Protein AF-A0A9D2J6K3-F1 (afdb_monomer)

Radius of gyration: 18.88 Å; Cα contacts (8 Å, |Δi|>4): 199; chains: 1; bounding box: 47×31×50 Å

Sequence (196 aa):
MIESETDEFSDFCSKLNIPVIYTSNEDFISRYLYDSTNPDSVLSNLLRAYDNAVVLRDEIGTETMAYLQLGLSTMEKTMHQAAPLMELQGVLDMLLAFWACADDYVVESETRNLIKTGRSIERIDLYLRLGIGKRELLSEYQKLSGRIDRSGIDYHRLAFVRFAYLLQCEKEDHPETDEEELRRRMISVLETLVDG

Foldseek 3Di:
DLPDPDCVVVLVCVLVVHDPPADDPVSCVQCQAPVCVDCNHVLVVLVVVLVVCVVCCVQQHPVLSVLSVVLNVLSVVLNPPPDCVVSNVVSVVSVVVSVVSSVVPRPDLLCSLQVLLVVLLVVLSSCLSVVPDLVVNVVSLVSNVVRVVSNPADWDVVLNVVLVVLSPDDCVVPVPDDSNNSSVVSNVSSVRTRDD

Structure (mmCIF, N/CA/C/O backbone):
data_AF-A0A9D2J6K3-F1
#
_entry.id   AF-A0A9D2J6K3-F1
#
loop_
_atom_site.group_PDB
_atom_site.id
_atom_site.type_symbol
_atom_site.label_atom_id
_atom_site.label_alt_id
_atom_site.label_comp_id
_atom_site.label_asym_id
_atom_site.label_entity_id
_atom_site.label_seq_id
_atom_site.pdbx_PDB_ins_code
_atom_site.Cartn_x
_atom_site.Cartn_y
_atom_site.Cartn_z
_atom_site.occupancy
_atom_site.B_iso_or_equiv
_atom_site.auth_seq_id
_atom_site.auth_comp_id
_atom_site.auth_asym_id
_atom_site.auth_atom_id
_atom_site.pdbx_PDB_model_num
ATOM 1 N N . MET A 1 1 ? 19.756 -0.089 -13.590 1.00 58.66 1 MET A N 1
ATOM 2 C CA . MET A 1 1 ? 18.910 -0.196 -14.813 1.00 58.66 1 MET A CA 1
ATOM 3 C C . MET A 1 1 ? 18.887 -1.661 -15.217 1.00 58.66 1 MET A C 1
ATOM 5 O O . MET A 1 1 ? 19.816 -2.355 -14.852 1.00 58.66 1 MET A O 1
ATOM 9 N N . ILE A 1 2 ? 17.895 -2.166 -15.952 1.00 66.62 2 ILE A N 1
ATOM 10 C CA . ILE A 1 2 ? 17.911 -3.594 -16.361 1.00 66.62 2 ILE A CA 1
ATOM 11 C C . ILE A 1 2 ? 19.158 -3.911 -17.204 1.00 66.62 2 ILE A C 1
ATOM 13 O O . ILE A 1 2 ? 19.699 -5.005 -17.156 1.00 66.62 2 ILE A O 1
ATOM 17 N N . GLU A 1 3 ? 19.646 -2.903 -17.921 1.00 65.50 3 GLU A N 1
ATOM 18 C CA . GLU A 1 3 ? 20.831 -2.966 -18.776 1.00 65.50 3 GLU A CA 1
ATOM 19 C C . GLU A 1 3 ? 22.158 -2.688 -18.043 1.00 65.50 3 GLU A C 1
ATOM 21 O O . GLU A 1 3 ? 23.208 -2.687 -18.682 1.00 65.50 3 GLU A O 1
ATOM 26 N N . SER A 1 4 ? 22.153 -2.418 -16.729 1.00 63.97 4 SER A N 1
ATOM 27 C CA . SER A 1 4 ? 23.411 -2.317 -15.976 1.00 63.97 4 SER A CA 1
ATOM 28 C C . SER A 1 4 ? 23.929 -3.710 -15.616 1.00 63.97 4 SER A C 1
ATOM 30 O O . SER A 1 4 ? 23.150 -4.569 -15.229 1.00 63.97 4 SER A O 1
ATOM 32 N N . GLU A 1 5 ? 25.248 -3.920 -15.681 1.00 56.47 5 GLU A N 1
ATOM 33 C CA . GLU A 1 5 ? 25.921 -5.188 -15.320 1.00 56.47 5 GLU A CA 1
ATOM 34 C C . GLU A 1 5 ? 25.774 -5.582 -13.832 1.00 56.47 5 GLU A C 1
ATOM 36 O O . GLU A 1 5 ? 26.298 -6.605 -13.399 1.00 56.47 5 GLU A O 1
ATOM 41 N N . THR A 1 6 ? 25.095 -4.757 -13.034 1.00 62.66 6 THR A N 1
ATOM 42 C CA . THR A 1 6 ? 24.886 -4.942 -11.601 1.00 62.66 6 THR A CA 1
ATOM 43 C C . THR A 1 6 ? 23.531 -5.594 -11.312 1.00 62.66 6 THR A C 1
ATOM 45 O O . THR A 1 6 ? 22.505 -5.184 -11.855 1.00 62.66 6 THR A O 1
ATOM 48 N N . ASP A 1 7 ? 23.502 -6.542 -10.367 1.00 74.62 7 ASP A N 1
ATOM 49 C CA . ASP A 1 7 ? 22.288 -7.222 -9.864 1.00 74.62 7 ASP A CA 1
ATOM 50 C C . ASP A 1 7 ? 21.285 -6.282 -9.141 1.00 74.62 7 ASP A C 1
ATOM 52 O O . ASP A 1 7 ? 20.311 -6.728 -8.534 1.00 74.62 7 ASP A O 1
ATOM 56 N N . GLU A 1 8 ? 21.479 -4.961 -9.221 1.00 82.50 8 GLU A N 1
ATOM 57 C CA . GLU A 1 8 ? 20.663 -3.920 -8.583 1.00 82.50 8 GLU A CA 1
ATOM 58 C C . GLU A 1 8 ? 19.182 -3.993 -8.970 1.00 82.50 8 GLU A C 1
ATOM 60 O O . GLU A 1 8 ? 18.312 -3.740 -8.138 1.00 82.50 8 GLU A O 1
ATOM 65 N N . PHE A 1 9 ? 18.870 -4.341 -10.223 1.00 84.62 9 PHE A N 1
ATOM 66 C CA . PHE A 1 9 ? 17.477 -4.476 -10.656 1.00 84.62 9 PHE A CA 1
ATOM 67 C C . PHE A 1 9 ? 16.791 -5.688 -10.016 1.00 84.62 9 PHE A C 1
ATOM 69 O O . PHE A 1 9 ? 15.633 -5.596 -9.604 1.00 84.62 9 PHE A O 1
ATOM 76 N N . SER A 1 10 ? 17.509 -6.808 -9.901 1.00 86.06 10 SER A N 1
ATOM 77 C CA . SER A 1 10 ? 16.988 -8.009 -9.248 1.00 86.06 10 SER A CA 1
ATOM 78 C C . SER A 1 10 ? 16.803 -7.781 -7.750 1.00 86.06 10 SER A C 1
ATOM 80 O O . SER A 1 10 ? 15.787 -8.197 -7.199 1.00 86.06 10 SER A O 1
ATOM 82 N N . ASP A 1 11 ? 17.737 -7.084 -7.096 1.00 86.69 11 ASP A N 1
ATOM 83 C CA . ASP A 1 11 ? 17.610 -6.687 -5.688 1.00 86.69 11 ASP A CA 1
ATOM 84 C C . ASP A 1 11 ? 16.402 -5.761 -5.472 1.00 86.69 11 ASP A C 1
ATOM 86 O O . ASP A 1 11 ? 15.585 -5.998 -4.583 1.00 86.69 11 ASP A O 1
ATOM 90 N N . PHE A 1 12 ? 16.220 -4.757 -6.335 1.00 86.38 12 PHE A N 1
ATOM 91 C CA . PHE A 1 12 ? 15.050 -3.876 -6.303 1.00 86.38 12 PHE A CA 1
ATOM 92 C C . PHE A 1 12 ? 13.730 -4.653 -6.424 1.00 86.38 12 PHE A C 1
ATOM 94 O O . PHE A 1 12 ? 12.827 -4.465 -5.606 1.00 86.38 12 PHE A O 1
ATOM 101 N N . CYS A 1 13 ? 13.626 -5.547 -7.411 1.00 88.94 13 CYS A N 1
ATOM 102 C CA . CYS A 1 13 ? 12.433 -6.370 -7.603 1.00 88.94 13 CYS A CA 1
ATOM 103 C C . CYS A 1 13 ? 12.198 -7.298 -6.407 1.00 88.94 13 CYS A C 1
ATOM 105 O O . CYS A 1 13 ? 11.082 -7.368 -5.901 1.00 88.94 13 CYS A O 1
ATOM 107 N N . SER A 1 14 ? 13.253 -7.941 -5.895 1.00 87.81 14 SER A N 1
ATOM 108 C CA . SER A 1 14 ? 13.170 -8.814 -4.721 1.00 87.81 14 SER A CA 1
ATOM 109 C C . SER A 1 14 ? 12.677 -8.069 -3.485 1.00 87.81 14 SER A C 1
ATOM 111 O O . SER A 1 14 ? 11.858 -8.608 -2.742 1.00 87.81 14 SER A O 1
ATOM 113 N N . LYS A 1 15 ? 13.140 -6.834 -3.256 1.00 88.62 15 LYS A N 1
ATOM 114 C CA . LYS A 1 15 ? 12.681 -6.006 -2.132 1.00 88.62 15 LYS A CA 1
ATOM 115 C C . LYS A 1 15 ? 11.193 -5.725 -2.227 1.00 88.62 15 LYS A C 1
ATOM 117 O O . LYS A 1 15 ? 10.494 -5.880 -1.237 1.00 88.62 15 LYS A O 1
ATOM 122 N N . LEU A 1 16 ? 10.697 -5.371 -3.408 1.00 87.81 16 LEU A N 1
ATOM 123 C CA . LEU A 1 16 ? 9.278 -5.083 -3.634 1.00 87.81 16 LEU A CA 1
ATOM 124 C C . LEU A 1 16 ? 8.411 -6.330 -3.862 1.00 87.81 16 LEU A C 1
ATOM 126 O O . LEU A 1 16 ? 7.223 -6.188 -4.121 1.00 87.81 16 LEU A O 1
ATOM 130 N N . ASN A 1 17 ? 8.985 -7.534 -3.758 1.00 87.31 17 ASN A N 1
ATOM 131 C CA . ASN A 1 17 ? 8.313 -8.798 -4.065 1.00 87.31 17 ASN A CA 1
ATOM 132 C C . ASN A 1 17 ? 7.748 -8.866 -5.501 1.00 87.31 17 ASN A C 1
ATOM 134 O O . ASN A 1 17 ? 6.731 -9.505 -5.749 1.00 87.31 17 ASN A O 1
ATOM 138 N N . ILE A 1 18 ? 8.418 -8.205 -6.449 1.00 89.19 18 ILE A N 1
ATOM 139 C CA . ILE A 1 18 ? 8.051 -8.178 -7.867 1.00 89.19 18 ILE A CA 1
ATOM 140 C C . ILE A 1 18 ? 8.793 -9.311 -8.591 1.00 89.19 18 ILE A C 1
ATOM 142 O O . ILE A 1 18 ? 10.010 -9.455 -8.422 1.00 89.19 18 ILE A O 1
ATOM 146 N N . PRO A 1 19 ? 8.123 -10.099 -9.448 1.00 88.25 19 PRO A N 1
ATOM 147 C CA . PRO A 1 19 ? 8.783 -11.136 -10.228 1.00 88.25 19 PRO A CA 1
ATOM 148 C C . PRO A 1 19 ? 9.720 -10.536 -11.293 1.00 88.25 19 PRO A C 1
ATOM 150 O O . PRO A 1 19 ? 9.363 -9.610 -12.024 1.00 88.25 19 PRO A O 1
ATOM 153 N N . VAL A 1 20 ? 10.923 -11.103 -11.435 1.00 86.88 20 VAL A N 1
ATOM 154 C CA . VAL A 1 20 ? 11.931 -10.663 -12.420 1.00 86.88 20 VAL A CA 1
ATOM 155 C C . VAL A 1 20 ? 11.640 -11.285 -13.796 1.00 86.88 20 VAL A C 1
ATOM 157 O O . VAL A 1 20 ? 12.329 -12.195 -14.247 1.00 86.88 20 VAL A O 1
ATOM 160 N N . ILE A 1 21 ? 10.572 -10.823 -14.453 1.00 89.25 21 ILE A N 1
ATOM 161 C CA . ILE A 1 21 ? 10.076 -11.342 -15.751 1.00 89.25 21 ILE A CA 1
ATOM 162 C C . ILE A 1 21 ? 10.283 -10.371 -16.926 1.00 89.25 21 ILE A C 1
ATOM 164 O O . ILE A 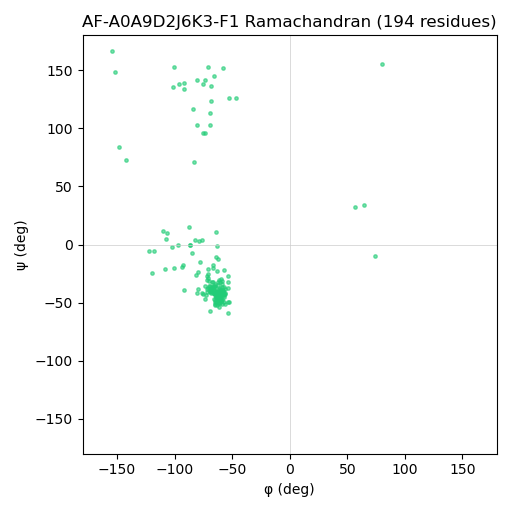1 21 ? 9.689 -10.558 -17.994 1.00 89.25 21 ILE A O 1
ATOM 168 N N . TYR A 1 22 ? 11.079 -9.320 -16.715 1.00 89.56 22 TYR A N 1
ATOM 169 C CA . TYR A 1 22 ? 11.265 -8.215 -17.655 1.00 89.56 22 TYR A CA 1
ATOM 170 C C . TYR A 1 22 ? 12.577 -8.342 -18.424 1.00 89.56 22 TYR A C 1
ATOM 172 O O . TYR A 1 22 ? 13.617 -8.632 -17.833 1.00 89.56 22 TYR A O 1
ATOM 180 N N . THR A 1 23 ? 12.536 -8.104 -19.735 1.00 88.12 23 THR A N 1
ATOM 181 C CA . THR A 1 23 ? 13.697 -8.327 -20.619 1.00 88.12 23 THR A CA 1
ATOM 182 C C . THR A 1 23 ? 14.476 -7.063 -20.973 1.00 88.12 23 THR A C 1
ATOM 184 O O . THR A 1 23 ? 15.617 -7.157 -21.414 1.00 88.12 23 THR A O 1
ATOM 187 N N . SER A 1 24 ? 13.871 -5.884 -20.829 1.00 88.75 24 SER A N 1
ATOM 188 C CA . SER A 1 24 ? 14.493 -4.588 -21.127 1.00 88.75 24 SER A CA 1
ATOM 189 C C . SER A 1 24 ? 13.852 -3.472 -20.303 1.00 88.75 24 SER A C 1
ATOM 191 O O . SER A 1 24 ? 12.777 -3.657 -19.728 1.00 88.75 24 SER A O 1
ATOM 193 N N . ASN A 1 25 ? 14.483 -2.293 -20.265 1.00 86.62 25 ASN A N 1
ATOM 194 C CA . ASN A 1 25 ? 13.904 -1.120 -19.602 1.00 86.62 25 ASN A CA 1
ATOM 195 C C . ASN A 1 25 ? 12.532 -0.745 -20.196 1.00 86.62 25 ASN A C 1
ATOM 197 O O . ASN A 1 25 ? 11.613 -0.413 -19.453 1.00 86.62 25 ASN A O 1
ATOM 201 N N . GLU A 1 26 ? 12.379 -0.833 -21.521 1.00 86.75 26 GLU A N 1
ATOM 202 C CA . GLU A 1 26 ? 11.106 -0.583 -22.212 1.00 86.75 26 GLU A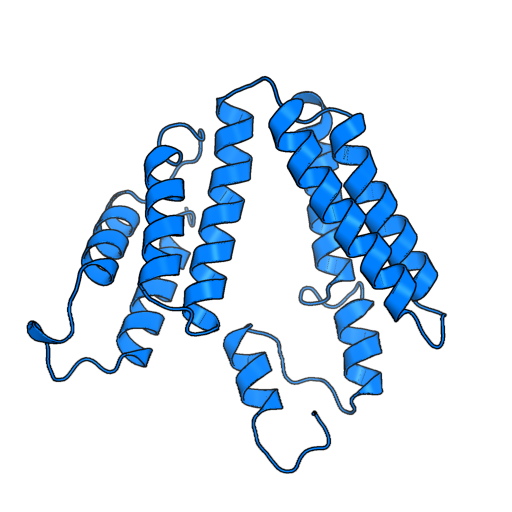 CA 1
ATOM 203 C C . GLU A 1 26 ? 10.040 -1.622 -21.844 1.00 86.75 26 GLU A C 1
ATOM 205 O O . GLU A 1 26 ? 8.895 -1.255 -21.581 1.00 86.75 26 GLU A O 1
ATOM 210 N N . ASP A 1 27 ? 10.421 -2.903 -21.762 1.00 88.94 27 ASP A N 1
ATOM 211 C CA . ASP A 1 27 ? 9.529 -3.992 -21.351 1.00 88.94 27 ASP A CA 1
ATOM 212 C C . ASP A 1 27 ? 9.038 -3.794 -19.911 1.00 88.94 27 ASP A C 1
ATOM 214 O O . ASP A 1 27 ? 7.847 -3.928 -19.634 1.00 88.94 27 ASP A O 1
ATOM 218 N N . PHE A 1 28 ? 9.933 -3.389 -19.004 1.00 89.06 28 PHE A N 1
ATOM 219 C CA . PHE A 1 28 ? 9.574 -3.048 -17.630 1.00 89.06 28 PHE A CA 1
ATOM 220 C C . PHE A 1 28 ? 8.640 -1.845 -17.563 1.00 89.06 28 PHE A C 1
ATOM 222 O O . PHE A 1 28 ? 7.571 -1.950 -16.972 1.00 89.06 28 PHE A O 1
ATOM 229 N N . ILE A 1 29 ? 8.987 -0.725 -18.203 1.00 87.50 29 ILE A N 1
ATOM 230 C CA . ILE A 1 29 ? 8.135 0.472 -18.211 1.00 87.50 29 ILE A CA 1
ATOM 231 C C . ILE A 1 29 ? 6.756 0.142 -18.788 1.00 87.50 29 ILE A C 1
ATOM 233 O O . ILE A 1 29 ? 5.751 0.574 -18.236 1.00 87.50 29 ILE A O 1
ATOM 237 N N . SER A 1 30 ? 6.680 -0.640 -19.863 1.00 88.81 30 SER A N 1
ATOM 238 C CA . SER A 1 30 ? 5.403 -0.998 -20.477 1.00 88.81 30 SER A CA 1
ATOM 239 C C . SER A 1 30 ? 4.586 -1.945 -19.593 1.00 88.81 30 SER A C 1
ATOM 241 O O . SER A 1 30 ? 3.464 -1.616 -19.208 1.00 88.81 30 SER A O 1
ATOM 243 N N . ARG A 1 31 ? 5.138 -3.104 -19.221 1.00 91.81 31 ARG A N 1
ATOM 244 C CA . ARG A 1 31 ? 4.381 -4.152 -18.521 1.00 91.81 31 ARG A CA 1
ATOM 245 C C . ARG A 1 31 ? 4.158 -3.833 -17.050 1.00 91.81 31 ARG A C 1
ATOM 247 O O . ARG A 1 31 ? 3.052 -4.021 -16.558 1.00 91.81 31 ARG A O 1
ATOM 254 N N . TYR A 1 32 ? 5.159 -3.313 -16.341 1.00 91.88 32 TYR A N 1
ATOM 255 C CA . TYR A 1 32 ? 4.993 -2.975 -14.926 1.00 91.88 32 TYR A CA 1
ATOM 256 C C . TYR A 1 32 ? 4.027 -1.802 -14.725 1.00 91.88 32 TYR A C 1
ATOM 258 O O . TYR A 1 32 ? 3.299 -1.780 -13.737 1.00 91.88 32 TYR A O 1
ATOM 266 N N . LEU A 1 33 ? 3.954 -0.844 -15.658 1.00 92.06 33 LEU A N 1
ATOM 267 C CA . LEU A 1 33 ? 2.972 0.238 -15.551 1.00 92.06 33 LEU A CA 1
ATOM 268 C C . LEU A 1 33 ? 1.572 -0.176 -16.022 1.00 92.06 33 LEU A C 1
ATOM 270 O O . LEU A 1 33 ? 0.605 0.201 -15.364 1.00 92.06 33 LEU A O 1
ATOM 274 N N . TYR A 1 34 ? 1.450 -0.920 -17.128 1.00 93.06 34 TYR A N 1
ATOM 275 C CA . TYR A 1 34 ? 0.183 -1.032 -17.869 1.00 93.06 34 TYR A CA 1
ATOM 276 C C . TYR A 1 34 ? -0.373 -2.454 -18.052 1.00 93.06 34 TYR A C 1
ATOM 278 O O . TYR A 1 34 ? -1.474 -2.599 -18.580 1.00 93.06 34 TYR A O 1
ATOM 286 N N . ASP A 1 35 ? 0.329 -3.517 -17.648 1.00 92.75 35 ASP A N 1
ATOM 287 C CA . ASP A 1 35 ? -0.181 -4.884 -17.826 1.00 92.75 35 ASP A CA 1
ATOM 288 C C . ASP A 1 35 ? -1.314 -5.194 -16.834 1.00 92.75 35 ASP A C 1
ATOM 290 O O . ASP A 1 35 ? -1.077 -5.600 -15.698 1.00 92.75 35 ASP A O 1
ATOM 294 N N . SER A 1 36 ? -2.561 -5.032 -17.281 1.00 91.62 36 SER A N 1
ATOM 295 C CA . SER A 1 36 ? -3.772 -5.340 -16.497 1.00 91.62 36 SER A CA 1
ATOM 296 C C . SER A 1 36 ? -3.928 -6.817 -16.094 1.00 91.62 36 SER A C 1
ATOM 298 O O . SER A 1 36 ? -4.783 -7.142 -15.272 1.00 91.62 36 SER A O 1
ATOM 300 N N . THR A 1 37 ? -3.137 -7.727 -16.673 1.00 92.00 37 THR A N 1
ATOM 301 C CA . THR A 1 37 ? -3.153 -9.157 -16.321 1.00 92.00 37 THR A CA 1
ATOM 302 C C . THR A 1 37 ? -2.110 -9.507 -15.267 1.00 92.00 37 THR A C 1
ATOM 304 O O . THR A 1 37 ? -2.239 -10.524 -14.584 1.00 92.00 37 THR A O 1
ATOM 307 N N . ASN A 1 38 ? -1.100 -8.651 -15.102 1.00 92.50 38 ASN A N 1
ATOM 308 C CA . ASN A 1 38 ? -0.096 -8.781 -14.062 1.00 92.50 38 ASN A CA 1
ATOM 309 C C . ASN A 1 38 ? -0.625 -8.161 -12.753 1.00 92.50 38 ASN A C 1
ATOM 311 O O . ASN A 1 38 ? -0.844 -6.946 -12.720 1.00 92.50 38 ASN A O 1
ATOM 315 N N . PRO A 1 39 ? -0.818 -8.939 -11.671 1.00 92.00 39 PRO A N 1
ATOM 316 C CA . PRO A 1 39 ? -1.301 -8.408 -10.394 1.00 92.00 39 PRO A CA 1
ATOM 317 C C . PRO A 1 39 ? -0.340 -7.396 -9.753 1.00 92.00 39 PRO A C 1
ATOM 319 O O . PRO A 1 39 ? -0.789 -6.547 -8.986 1.00 92.00 39 PRO A O 1
ATOM 322 N N . ASP A 1 40 ? 0.947 -7.443 -10.098 1.00 91.69 40 ASP A N 1
ATOM 323 C CA . ASP A 1 40 ? 1.973 -6.544 -9.564 1.00 91.69 40 ASP A CA 1
ATOM 324 C C . ASP A 1 40 ? 2.058 -5.218 -10.334 1.00 91.69 40 ASP A C 1
ATOM 326 O O . ASP A 1 40 ? 2.782 -4.311 -9.925 1.00 91.69 40 ASP A O 1
ATOM 330 N N . SER A 1 41 ? 1.343 -5.075 -11.459 1.00 94.25 41 SER A N 1
ATOM 331 C CA . SER A 1 41 ? 1.411 -3.847 -12.252 1.00 94.25 41 SER A CA 1
ATOM 332 C C . SER A 1 41 ? 0.728 -2.671 -11.551 1.00 94.25 41 SER A C 1
ATOM 334 O O . SER A 1 41 ? -0.220 -2.825 -10.771 1.00 94.25 41 SER A O 1
ATOM 336 N N . VAL A 1 42 ? 1.188 -1.460 -11.862 1.00 93.69 42 VAL A N 1
ATOM 337 C CA . VAL A 1 42 ? 0.621 -0.218 -11.323 1.00 93.69 42 VAL A CA 1
ATOM 338 C C . VAL A 1 42 ? -0.842 -0.066 -11.738 1.00 93.69 42 VAL A C 1
ATOM 340 O O . VAL A 1 42 ? -1.676 0.272 -10.898 1.00 93.69 42 VAL A O 1
ATOM 343 N N . LEU A 1 43 ? -1.179 -0.361 -12.999 1.00 95.12 43 LEU A N 1
ATOM 344 C CA . LEU A 1 43 ? -2.556 -0.302 -13.487 1.00 95.12 43 LEU A CA 1
ATOM 345 C C . LEU A 1 43 ? -3.468 -1.299 -12.759 1.00 95.12 43 LEU A C 1
ATOM 347 O O . LEU A 1 43 ? -4.543 -0.904 -12.312 1.00 95.12 43 LEU A O 1
ATOM 351 N N . SER A 1 44 ? -3.042 -2.554 -12.584 1.00 95.44 44 SER A N 1
ATOM 352 C CA . SER A 1 44 ? -3.822 -3.566 -11.854 1.00 95.44 44 SER A CA 1
ATOM 353 C C . SER A 1 44 ? -4.081 -3.152 -10.406 1.00 95.44 44 SER A C 1
ATOM 355 O O . SER A 1 44 ? -5.200 -3.284 -9.909 1.00 95.44 44 SER A O 1
ATOM 357 N N . ASN A 1 45 ? -3.077 -2.594 -9.726 1.00 94.69 45 ASN A N 1
ATOM 358 C CA . ASN A 1 45 ? -3.233 -2.100 -8.357 1.00 94.69 45 ASN A CA 1
ATOM 359 C C . ASN A 1 45 ? -4.145 -0.867 -8.278 1.00 94.69 45 ASN A C 1
ATOM 361 O O . ASN A 1 45 ? -4.966 -0.768 -7.364 1.00 94.69 45 ASN A O 1
ATOM 365 N N . LEU A 1 46 ? -4.065 0.047 -9.250 1.00 96.12 46 LEU A N 1
ATOM 366 C CA . LEU A 1 46 ? -4.952 1.209 -9.322 1.00 96.12 46 LEU A CA 1
ATOM 367 C C . LEU A 1 46 ? -6.406 0.814 -9.624 1.00 96.12 46 LEU A C 1
ATOM 369 O O . LEU A 1 46 ? -7.320 1.386 -9.032 1.00 96.12 46 LEU A O 1
ATOM 373 N N . LEU A 1 47 ? -6.624 -0.193 -10.476 1.00 9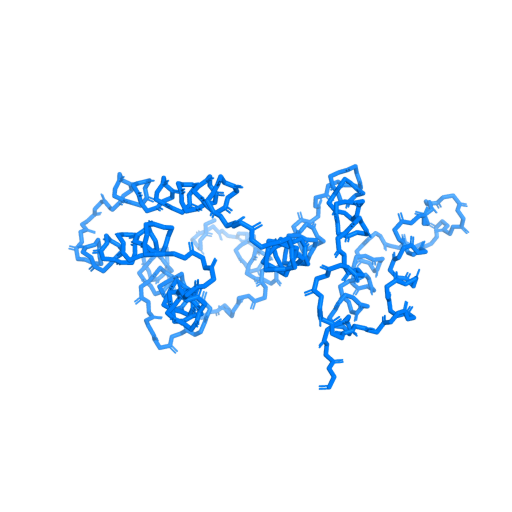6.25 47 LEU A N 1
ATOM 374 C CA . LEU A 1 47 ? -7.941 -0.794 -10.717 1.00 96.25 47 LEU A CA 1
ATOM 375 C C . LEU A 1 47 ? -8.525 -1.383 -9.429 1.00 96.25 47 LEU A C 1
ATOM 377 O O . LEU A 1 47 ? -9.645 -1.045 -9.062 1.00 96.25 47 LEU A O 1
ATOM 381 N N . ARG A 1 48 ? -7.747 -2.173 -8.677 1.00 95.69 48 ARG A N 1
ATOM 382 C CA . ARG A 1 48 ? -8.184 -2.720 -7.377 1.00 95.69 48 ARG A CA 1
ATOM 383 C C . ARG A 1 48 ? -8.508 -1.621 -6.366 1.00 95.69 48 ARG A C 1
ATOM 385 O O . ARG A 1 48 ? -9.487 -1.727 -5.632 1.00 95.69 48 ARG A O 1
ATOM 392 N N . ALA A 1 49 ? -7.706 -0.556 -6.322 1.00 95.00 49 ALA A N 1
ATOM 393 C CA . ALA A 1 49 ? -7.978 0.595 -5.466 1.00 95.00 49 ALA A CA 1
ATOM 394 C C . ALA A 1 49 ? -9.283 1.305 -5.864 1.00 95.00 49 ALA A C 1
ATOM 396 O O . ALA A 1 49 ? -10.062 1.687 -4.990 1.00 95.00 49 ALA A O 1
ATOM 397 N N . TYR A 1 50 ? -9.542 1.448 -7.166 1.00 96.69 50 TYR A N 1
ATOM 398 C CA . TYR A 1 50 ? -10.800 1.978 -7.683 1.00 96.69 50 TYR A CA 1
ATOM 399 C C . TYR A 1 50 ? -11.989 1.079 -7.323 1.00 96.69 50 TYR A C 1
ATOM 401 O O . TYR A 1 50 ? -12.982 1.588 -6.812 1.00 96.69 50 TYR A O 1
ATOM 409 N N . ASP A 1 51 ? -11.878 -0.238 -7.498 1.00 96.12 51 ASP A N 1
ATOM 410 C CA . ASP A 1 51 ? -12.930 -1.199 -7.142 1.00 96.12 51 ASP A CA 1
ATOM 411 C C . ASP A 1 51 ? -13.248 -1.159 -5.641 1.00 96.12 51 ASP A C 1
ATOM 413 O O . ASP A 1 51 ? -14.414 -1.084 -5.250 1.00 96.12 51 ASP A O 1
ATOM 417 N N . ASN A 1 52 ? -12.222 -1.100 -4.787 1.00 93.25 52 ASN A N 1
ATOM 418 C CA . ASN A 1 52 ? -12.403 -0.906 -3.346 1.00 93.25 52 ASN A CA 1
ATOM 419 C C . ASN A 1 52 ? -13.134 0.412 -3.042 1.00 93.25 52 ASN A C 1
ATOM 421 O O . ASN A 1 52 ? -14.006 0.459 -2.177 1.00 93.25 52 ASN A O 1
ATOM 425 N N . ALA A 1 53 ? -12.820 1.485 -3.769 1.00 94.00 53 ALA A N 1
ATOM 426 C CA . ALA A 1 53 ? -13.487 2.773 -3.614 1.00 94.00 53 ALA A CA 1
ATOM 427 C C . ALA A 1 53 ? -14.933 2.778 -4.139 1.00 94.00 53 ALA A C 1
ATOM 429 O O . ALA A 1 53 ? -15.760 3.517 -3.611 1.00 94.00 53 ALA A O 1
ATOM 430 N N . VAL A 1 54 ? -15.265 1.951 -5.141 1.00 95.19 54 VAL A N 1
ATOM 431 C CA . VAL A 1 54 ? -16.655 1.718 -5.571 1.00 95.19 54 VAL A CA 1
ATOM 432 C C . VAL A 1 54 ? -17.457 1.100 -4.429 1.00 95.19 54 VAL A C 1
ATOM 434 O O . VAL A 1 54 ? -18.579 1.539 -4.186 1.00 95.19 54 VAL A O 1
ATOM 437 N N . VAL A 1 55 ? -16.888 0.104 -3.741 1.00 93.75 55 VAL A N 1
ATOM 438 C CA . VAL A 1 55 ? -17.532 -0.558 -2.595 1.00 93.75 55 VAL A CA 1
ATOM 439 C C . VAL A 1 55 ? -17.721 0.418 -1.435 1.00 93.75 55 VAL A C 1
ATOM 441 O O . VAL A 1 55 ? -18.791 0.432 -0.844 1.00 93.75 55 VAL A O 1
ATOM 444 N N . LEU A 1 56 ? -16.721 1.261 -1.162 1.00 91.38 56 LEU A N 1
ATOM 445 C CA . LEU A 1 56 ? -16.729 2.240 -0.067 1.00 91.38 56 LEU A CA 1
ATOM 446 C C . LEU A 1 56 ? -17.361 3.595 -0.438 1.00 91.38 56 LEU A C 1
ATOM 448 O O . LEU A 1 56 ? -17.107 4.605 0.222 1.00 91.38 56 LEU A O 1
ATOM 452 N N . ARG A 1 57 ? -18.101 3.678 -1.552 1.00 93.06 57 ARG A N 1
ATOM 453 C CA . ARG A 1 57 ? -18.547 4.963 -2.116 1.00 93.06 57 ARG A CA 1
ATOM 454 C C . ARG A 1 57 ? -19.451 5.737 -1.164 1.00 93.06 57 ARG A C 1
ATOM 456 O O . ARG A 1 57 ? -19.371 6.967 -1.137 1.00 93.06 57 ARG A O 1
ATOM 463 N N . ASP A 1 58 ? -20.318 5.040 -0.442 1.00 93.56 58 ASP A N 1
ATOM 464 C CA . ASP A 1 58 ? -21.286 5.674 0.450 1.00 93.56 58 ASP A CA 1
ATOM 465 C C 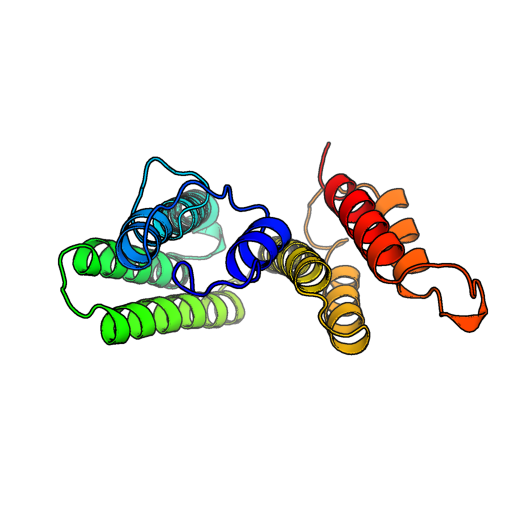. ASP A 1 58 ? -20.593 6.265 1.689 1.00 93.56 58 ASP A C 1
ATOM 467 O O . ASP A 1 58 ? -21.054 7.263 2.243 1.00 93.56 58 ASP A O 1
ATOM 471 N N . GLU A 1 59 ? -19.438 5.718 2.067 1.00 92.44 59 GLU A N 1
ATOM 472 C CA . GLU A 1 59 ? -18.648 6.137 3.218 1.00 92.44 59 GLU A CA 1
ATOM 473 C C . GLU A 1 59 ? -17.594 7.196 2.863 1.00 92.44 59 GLU A C 1
ATOM 475 O O . GLU A 1 59 ? -17.372 8.132 3.638 1.00 92.44 59 GLU A O 1
ATOM 480 N N . ILE A 1 60 ? -16.939 7.076 1.700 1.00 93.56 60 ILE A N 1
ATOM 481 C CA . ILE A 1 60 ? -15.894 8.025 1.268 1.00 93.56 60 ILE A CA 1
ATOM 482 C C . ILE A 1 60 ? -16.421 9.167 0.405 1.00 93.56 60 ILE A C 1
ATOM 484 O O . ILE A 1 60 ? -15.751 10.183 0.252 1.00 93.56 60 ILE A O 1
ATOM 488 N N . GLY A 1 61 ? -17.618 9.022 -0.155 1.00 93.75 61 GLY A N 1
ATOM 489 C CA . GLY A 1 61 ? -18.234 10.016 -1.017 1.00 93.75 61 GLY A CA 1
ATOM 490 C C . GLY A 1 61 ? -17.725 9.991 -2.460 1.00 93.75 61 GLY A C 1
ATOM 491 O O . GLY A 1 61 ? -16.606 9.590 -2.792 1.00 93.75 61 GLY A O 1
ATOM 492 N N . THR A 1 62 ? -18.583 10.479 -3.357 1.00 93.88 62 THR A N 1
ATOM 493 C CA . THR A 1 62 ? -18.305 10.500 -4.802 1.00 93.88 62 THR A CA 1
ATOM 494 C C . THR A 1 62 ? -17.142 11.431 -5.154 1.00 93.88 62 THR A C 1
ATOM 496 O O . THR A 1 62 ? -16.358 11.108 -6.040 1.00 93.88 62 THR A O 1
ATOM 499 N N . GLU A 1 63 ? -16.999 12.562 -4.456 1.00 93.19 63 GLU A N 1
ATOM 500 C CA . GLU A 1 63 ? -15.924 13.531 -4.712 1.00 93.19 63 GLU A CA 1
ATOM 501 C C . GLU A 1 63 ? -14.539 12.942 -4.429 1.00 93.19 63 GLU A C 1
ATOM 503 O O . GLU A 1 63 ? -13.637 13.062 -5.257 1.00 93.19 63 GLU A O 1
ATOM 508 N N . THR A 1 64 ? -14.379 12.239 -3.304 1.00 94.44 64 THR A N 1
ATOM 509 C CA . THR A 1 64 ? -13.126 11.553 -2.969 1.00 94.44 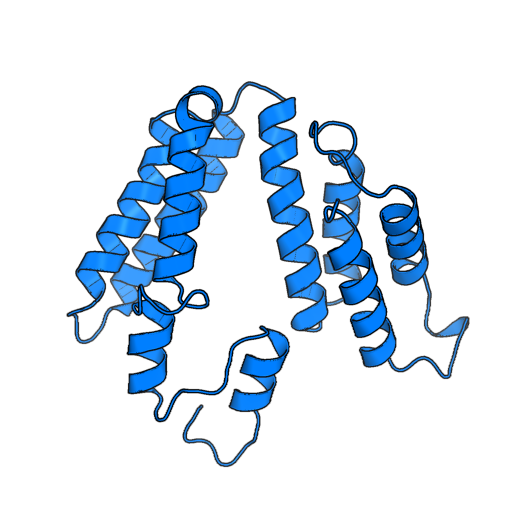64 THR A CA 1
ATOM 510 C C . THR A 1 64 ? -12.829 10.449 -3.978 1.00 94.44 64 THR A C 1
ATOM 512 O O . THR A 1 64 ? -11.738 10.415 -4.549 1.00 94.44 64 THR A O 1
ATOM 515 N N . MET A 1 65 ? -13.809 9.589 -4.271 1.00 95.69 65 MET A N 1
ATOM 516 C CA . MET A 1 65 ? -13.660 8.502 -5.244 1.00 95.69 65 MET A CA 1
ATOM 517 C C . MET A 1 65 ? -13.299 9.007 -6.657 1.00 95.69 65 MET A C 1
ATOM 519 O O . MET A 1 65 ? -12.540 8.346 -7.372 1.00 95.69 65 MET A O 1
ATOM 523 N N . ALA A 1 66 ? -13.799 10.177 -7.070 1.00 96.81 66 ALA A N 1
ATOM 524 C CA . ALA A 1 66 ? -13.571 10.724 -8.408 1.00 96.81 66 ALA A CA 1
ATOM 525 C C . ALA A 1 66 ? -12.081 10.918 -8.731 1.00 96.81 66 ALA A C 1
ATOM 527 O O . ALA A 1 66 ? -11.679 10.734 -9.879 1.00 96.81 66 ALA A O 1
ATOM 528 N N . TYR A 1 67 ? -11.239 11.218 -7.740 1.00 97.75 67 TYR A N 1
ATOM 529 C CA . TYR A 1 67 ? -9.797 11.345 -7.957 1.00 97.75 67 TYR A CA 1
ATOM 530 C C . TYR A 1 67 ? -9.128 10.021 -8.350 1.00 97.75 67 TYR A C 1
ATOM 532 O O . TYR A 1 67 ? -8.262 10.020 -9.223 1.00 97.75 67 TYR A O 1
ATOM 540 N N . LEU A 1 68 ? -9.569 8.886 -7.792 1.00 97.06 68 LEU A N 1
ATOM 541 C CA . LEU A 1 68 ? -9.103 7.566 -8.240 1.00 97.06 68 LEU A CA 1
ATOM 542 C C . LEU A 1 68 ? -9.552 7.286 -9.674 1.00 97.06 68 LEU A C 1
ATOM 544 O O . LEU A 1 68 ? -8.762 6.805 -10.483 1.00 97.06 68 LEU A O 1
ATOM 548 N N . GLN A 1 69 ? -10.792 7.652 -10.015 1.00 97.00 69 GLN A N 1
ATOM 549 C CA . GLN A 1 69 ? -11.306 7.506 -11.378 1.00 97.00 69 GLN A CA 1
ATOM 550 C C . GLN A 1 69 ? -10.511 8.340 -12.390 1.00 97.00 69 GLN A C 1
ATOM 552 O O . GLN A 1 69 ? -10.205 7.860 -13.483 1.00 97.00 69 GLN A O 1
ATOM 557 N N . LEU A 1 70 ? -10.180 9.586 -12.040 1.00 97.44 70 LEU A N 1
ATOM 558 C CA . LEU A 1 70 ? -9.371 10.474 -12.873 1.00 97.44 70 LEU A CA 1
ATOM 559 C C . LEU A 1 70 ? -7.950 9.930 -13.042 1.00 97.44 70 LEU A C 1
ATOM 561 O O . LEU A 1 70 ? -7.445 9.923 -14.167 1.00 97.44 70 LEU A O 1
ATOM 565 N N . GLY A 1 71 ? -7.337 9.432 -11.963 1.00 96.69 71 GLY A N 1
ATOM 566 C CA . GLY A 1 71 ? -6.018 8.801 -12.003 1.00 96.69 71 GLY A CA 1
ATOM 567 C C . GLY A 1 71 ? -6.007 7.588 -12.928 1.00 96.69 71 GLY A C 1
ATOM 568 O O . GLY A 1 71 ? -5.177 7.513 -13.829 1.00 96.69 71 GLY A O 1
ATOM 569 N N . LEU A 1 72 ? -6.990 6.696 -12.779 1.00 96.12 72 LEU A N 1
ATOM 570 C CA . LEU A 1 72 ? -7.147 5.510 -13.622 1.00 96.12 72 LEU A CA 1
ATOM 571 C C . LEU A 1 72 ? -7.356 5.881 -15.096 1.00 96.12 72 LEU A C 1
ATOM 573 O O . LEU A 1 72 ? -6.621 5.417 -15.963 1.00 96.12 72 LEU A O 1
ATOM 577 N N . SER A 1 73 ? -8.290 6.794 -15.370 1.00 94.88 73 SER A N 1
ATOM 578 C CA . SER A 1 73 ? -8.578 7.261 -16.734 1.00 94.88 73 SER A CA 1
ATOM 579 C C . SER A 1 73 ? -7.371 7.939 -17.386 1.00 94.88 73 SER A C 1
ATOM 581 O O . SER A 1 73 ? -7.242 7.942 -18.609 1.00 94.88 73 SER A O 1
ATOM 583 N N . THR A 1 74 ? -6.518 8.585 -16.590 1.00 94.25 74 THR A N 1
ATOM 584 C CA . THR A 1 74 ? -5.275 9.194 -17.073 1.00 94.25 74 THR A CA 1
ATOM 585 C C . THR A 1 74 ? -4.253 8.106 -17.375 1.00 94.25 74 THR A C 1
ATOM 587 O O . THR A 1 74 ? -3.721 8.097 -18.479 1.00 94.25 74 THR A O 1
ATOM 590 N N . MET A 1 75 ? -4.071 7.136 -16.477 1.00 93.38 75 MET A N 1
ATOM 591 C CA . MET A 1 75 ? -3.175 5.992 -16.674 1.00 93.38 75 MET A CA 1
ATOM 592 C C . MET A 1 75 ? -3.506 5.192 -17.947 1.00 93.38 75 MET A C 1
ATOM 594 O O . MET A 1 75 ? -2.621 4.844 -18.721 1.00 93.38 75 MET A O 1
ATOM 598 N N . GLU A 1 76 ? -4.785 4.940 -18.228 1.00 91.25 76 GLU A N 1
ATOM 599 C CA . GLU A 1 76 ? -5.201 4.230 -19.449 1.00 91.25 76 GLU A CA 1
ATOM 600 C C . GLU A 1 76 ? -4.876 5.018 -20.729 1.00 91.25 76 GLU A C 1
ATOM 602 O O . GLU A 1 76 ? -4.523 4.437 -21.756 1.00 91.25 76 GLU A O 1
ATOM 607 N N . LYS A 1 77 ? -4.946 6.354 -20.678 1.00 89.12 77 LYS A N 1
ATOM 608 C CA . LYS A 1 77 ? -4.616 7.219 -21.823 1.00 89.12 77 LYS A CA 1
ATOM 609 C C . LYS A 1 77 ? -3.117 7.267 -22.110 1.00 89.12 77 LYS A C 1
ATOM 611 O O . LYS A 1 77 ? -2.737 7.439 -23.269 1.00 89.12 77 LYS A O 1
ATOM 616 N N . THR A 1 78 ? -2.270 7.120 -21.092 1.00 88.44 78 THR A N 1
ATOM 617 C CA . THR A 1 78 ? -0.809 7.208 -21.246 1.00 88.44 78 THR A CA 1
ATOM 618 C C . THR A 1 78 ? -0.182 5.948 -21.827 1.00 88.44 78 THR A C 1
ATOM 620 O O . THR A 1 78 ? 0.941 6.007 -22.323 1.00 88.44 78 THR A O 1
ATOM 623 N N . MET A 1 79 ? -0.913 4.829 -21.844 1.00 82.19 79 MET A N 1
ATOM 624 C CA . MET A 1 79 ? -0.443 3.521 -22.321 1.00 82.19 79 MET A CA 1
ATOM 625 C C . MET A 1 79 ? 0.134 3.541 -23.749 1.00 82.19 79 MET A C 1
ATOM 627 O O . MET A 1 79 ? 0.987 2.725 -24.088 1.00 82.19 79 MET A O 1
ATOM 631 N N . HIS A 1 80 ? -0.310 4.475 -24.595 1.00 75.69 80 HIS A N 1
ATOM 632 C CA . HIS A 1 80 ? 0.119 4.585 -25.996 1.00 75.69 80 HIS A CA 1
ATOM 633 C C . HIS A 1 80 ? 1.049 5.774 -26.276 1.00 75.69 80 HIS A C 1
ATOM 635 O O . HIS A 1 80 ? 1.376 6.043 -27.433 1.00 75.69 80 HIS A O 1
ATOM 641 N N . GLN A 1 81 ? 1.454 6.517 -25.246 1.00 77.75 81 GLN A N 1
ATOM 642 C CA . GLN A 1 81 ? 2.274 7.713 -25.406 1.00 77.75 81 GLN A CA 1
ATOM 643 C C . GLN A 1 81 ? 3.767 7.386 -25.308 1.00 77.75 81 GLN A C 1
ATOM 645 O O . GLN A 1 81 ? 4.204 6.640 -24.439 1.00 77.75 81 GLN A O 1
ATOM 650 N N . ALA A 1 82 ? 4.571 8.010 -26.173 1.00 66.19 82 ALA A N 1
ATOM 651 C CA . ALA A 1 82 ? 6.021 7.804 -26.203 1.00 66.19 82 ALA A CA 1
ATOM 652 C C . ALA A 1 82 ? 6.765 8.421 -24.999 1.00 66.19 82 ALA A C 1
ATOM 654 O O . ALA A 1 82 ? 7.892 8.029 -24.713 1.00 66.19 82 ALA A O 1
ATOM 655 N N . ALA A 1 83 ? 6.164 9.396 -24.307 1.00 74.38 83 ALA A N 1
ATOM 656 C CA . ALA A 1 83 ? 6.783 10.110 -23.189 1.00 74.38 83 ALA A CA 1
ATOM 657 C C . ALA A 1 83 ? 5.754 10.420 -22.082 1.00 74.38 83 ALA A C 1
ATOM 659 O O . ALA A 1 83 ? 5.375 11.576 -21.916 1.00 74.38 83 ALA A O 1
ATOM 660 N N . PRO A 1 84 ? 5.306 9.413 -21.312 1.00 80.81 84 PRO A N 1
ATOM 661 C CA . PRO A 1 84 ? 4.162 9.542 -20.403 1.00 80.81 84 PRO A CA 1
ATOM 662 C C . PRO A 1 84 ? 4.481 10.261 -19.080 1.00 80.81 84 PRO A C 1
ATOM 664 O O . PRO A 1 84 ? 3.642 10.312 -18.189 1.00 80.81 84 PRO A O 1
ATOM 667 N N . LEU A 1 85 ? 5.707 10.764 -18.882 1.00 85.50 85 LEU A N 1
ATOM 668 C CA . LEU A 1 85 ? 6.174 11.215 -17.566 1.00 85.50 85 LEU A CA 1
ATOM 669 C C . LEU A 1 85 ? 5.330 12.362 -16.986 1.00 85.50 85 LEU A C 1
ATOM 671 O O . LEU A 1 85 ? 5.078 12.374 -15.784 1.00 85.50 85 LEU A O 1
ATOM 675 N N . MET A 1 86 ? 4.897 13.309 -17.820 1.00 85.62 86 MET A N 1
ATOM 676 C CA . MET A 1 86 ? 4.088 14.451 -17.378 1.00 85.62 86 MET A CA 1
ATOM 677 C C . MET A 1 86 ? 2.692 13.996 -16.942 1.00 85.62 86 MET A C 1
ATOM 679 O O . MET A 1 86 ? 2.164 14.418 -15.917 1.00 85.62 86 MET A O 1
ATOM 683 N N . GLU A 1 87 ? 2.094 13.089 -17.695 1.00 88.19 87 GLU A N 1
ATOM 684 C CA . GLU A 1 87 ? 0.790 12.530 -17.387 1.00 88.19 87 GLU A CA 1
ATOM 685 C C . GLU A 1 87 ? 0.839 11.610 -16.159 1.00 88.19 87 GLU A C 1
ATOM 687 O O . GLU A 1 87 ? -0.074 11.652 -15.336 1.00 88.19 87 GLU A O 1
ATOM 692 N N . LEU A 1 88 ? 1.927 10.854 -15.968 1.00 91.44 88 LEU A N 1
ATOM 693 C CA . LEU A 1 88 ? 2.172 10.075 -14.747 1.00 91.44 88 LEU A CA 1
ATOM 694 C C . LEU A 1 88 ? 2.294 10.973 -13.509 1.00 91.44 88 LEU A C 1
ATOM 696 O O . LEU A 1 88 ? 1.822 10.595 -12.437 1.00 91.44 88 LEU A O 1
ATOM 700 N N . GLN A 1 89 ? 2.870 12.174 -13.639 1.00 93.62 89 GLN A N 1
ATOM 701 C CA . GLN A 1 89 ? 2.825 13.173 -12.563 1.00 93.62 89 GLN A CA 1
ATOM 702 C C . GLN A 1 89 ? 1.379 13.582 -12.254 1.00 93.62 89 GLN A C 1
ATOM 704 O O . GLN A 1 89 ? 0.999 13.611 -11.088 1.00 93.62 89 GLN A O 1
ATOM 709 N N . GLY A 1 90 ? 0.544 13.779 -13.278 1.00 95.06 90 GLY A N 1
ATOM 710 C CA . GLY A 1 90 ? -0.890 14.027 -13.098 1.00 95.06 90 GLY A CA 1
ATOM 711 C C . GLY A 1 90 ? -1.620 12.894 -12.365 1.00 95.06 90 GLY A C 1
ATOM 712 O O . GLY A 1 90 ? -2.455 13.163 -11.503 1.00 95.06 90 GLY A O 1
ATOM 713 N N . VAL A 1 91 ? -1.273 11.630 -12.640 1.00 95.56 91 VAL A N 1
ATOM 714 C CA . VAL A 1 91 ? -1.800 10.476 -11.885 1.00 95.56 91 VAL A CA 1
ATOM 715 C C . VAL A 1 91 ? -1.405 10.576 -10.411 1.00 95.56 91 VAL A C 1
ATOM 717 O O . VAL A 1 91 ? -2.264 10.441 -9.541 1.00 95.56 91 VAL A O 1
ATOM 720 N N . LEU A 1 92 ? -0.134 10.860 -10.109 1.00 95.94 92 LEU A N 1
ATOM 721 C CA . LEU A 1 92 ? 0.334 11.034 -8.729 1.00 95.94 92 LEU A CA 1
ATOM 722 C C . LEU A 1 92 ? -0.396 12.175 -8.011 1.00 95.94 92 LEU A C 1
ATOM 724 O O . LEU A 1 92 ? -0.827 11.993 -6.872 1.00 95.94 92 LEU A O 1
ATOM 728 N N . ASP A 1 93 ? -0.588 13.314 -8.675 1.00 97.31 93 ASP A N 1
ATOM 729 C CA . ASP A 1 93 ? -1.312 14.460 -8.120 1.00 97.31 93 ASP A CA 1
ATOM 730 C C . ASP A 1 93 ? -2.759 14.097 -7.774 1.00 97.31 93 ASP A C 1
ATOM 732 O O . ASP A 1 93 ? -3.252 14.450 -6.701 1.00 97.31 93 ASP A O 1
ATOM 736 N N . MET A 1 94 ? -3.433 13.327 -8.631 1.00 97.88 94 MET A N 1
ATOM 737 C CA . MET A 1 94 ? -4.784 12.827 -8.365 1.00 97.88 94 MET A CA 1
ATOM 738 C C . MET A 1 94 ? -4.809 11.856 -7.179 1.00 97.88 94 MET A C 1
ATOM 740 O O . MET A 1 94 ? -5.695 11.951 -6.333 1.00 97.88 94 MET A O 1
ATOM 744 N N . LEU A 1 95 ? -3.820 10.967 -7.045 1.00 96.88 95 LEU A N 1
ATOM 745 C CA . LEU A 1 95 ? -3.713 10.081 -5.878 1.00 96.88 95 LEU A CA 1
ATOM 746 C C . LEU A 1 95 ? -3.455 10.858 -4.578 1.00 96.88 95 LEU A C 1
ATOM 748 O O . LEU A 1 95 ? -3.973 10.496 -3.520 1.00 96.88 95 LEU A O 1
ATOM 752 N N . LEU A 1 96 ? -2.677 11.940 -4.628 1.00 96.81 96 LEU A N 1
ATOM 753 C CA . LEU A 1 96 ? -2.476 12.827 -3.481 1.00 96.81 96 LEU A CA 1
ATOM 754 C C . LEU A 1 96 ? -3.752 13.609 -3.143 1.00 96.81 96 LEU A C 1
ATOM 756 O O . LEU A 1 96 ? -4.102 13.717 -1.966 1.00 96.81 96 LEU A O 1
ATOM 760 N N . ALA A 1 97 ? -4.473 14.090 -4.157 1.00 97.62 97 ALA A N 1
ATOM 761 C CA . ALA A 1 97 ? -5.756 14.766 -3.993 1.00 97.62 97 ALA A CA 1
ATOM 762 C C . ALA A 1 97 ? -6.830 13.836 -3.411 1.00 97.62 97 ALA A C 1
ATOM 764 O O . ALA A 1 97 ? -7.575 14.263 -2.531 1.00 97.62 97 ALA A O 1
ATOM 765 N N . PHE A 1 98 ? -6.850 12.555 -3.804 1.00 96.56 98 PHE A N 1
ATOM 766 C CA . PHE A 1 98 ? -7.675 11.526 -3.164 1.00 96.56 98 PHE A CA 1
ATOM 767 C C . PHE A 1 98 ? -7.432 11.492 -1.652 1.00 96.56 98 PHE A C 1
ATOM 769 O O . PHE A 1 98 ? -8.381 11.558 -0.878 1.00 96.56 98 PHE A O 1
ATOM 776 N N . TRP A 1 99 ? -6.169 11.451 -1.213 1.00 95.50 99 TRP A N 1
ATOM 777 C CA . TRP A 1 99 ? -5.847 11.397 0.215 1.00 95.50 99 TRP A CA 1
ATOM 778 C C . TRP A 1 99 ? -6.207 12.673 0.973 1.00 95.50 99 TRP A C 1
ATOM 780 O O . TRP A 1 99 ? -6.632 12.573 2.121 1.00 95.50 99 TRP A O 1
ATOM 790 N N . ALA A 1 100 ? -6.026 13.846 0.362 1.00 95.38 100 ALA A N 1
ATOM 791 C CA . ALA A 1 100 ? -6.441 15.113 0.962 1.00 95.38 100 ALA A CA 1
ATOM 792 C C . ALA A 1 100 ? -7.969 15.171 1.109 1.00 95.38 100 ALA A C 1
ATOM 794 O O . ALA A 1 100 ? -8.484 15.429 2.191 1.00 95.38 100 ALA A O 1
ATOM 795 N N . CYS A 1 101 ? -8.692 14.819 0.046 1.00 95.12 101 CYS A N 1
ATOM 796 C CA . CYS A 1 101 ? -10.149 14.777 0.039 1.00 95.12 101 CYS A CA 1
ATOM 797 C C . CYS A 1 101 ? -10.689 13.749 1.050 1.00 95.12 101 CYS A C 1
ATOM 799 O O . CYS A 1 101 ? -11.595 14.060 1.816 1.00 95.12 101 CYS A O 1
ATOM 801 N N . ALA A 1 102 ? -10.084 12.562 1.131 1.00 93.88 102 ALA A N 1
ATOM 802 C CA . ALA A 1 102 ? -10.455 11.551 2.117 1.00 93.88 102 ALA A CA 1
ATOM 803 C C . ALA A 1 102 ? -10.238 12.029 3.565 1.00 93.88 102 ALA A C 1
ATOM 805 O O . ALA A 1 102 ? -10.970 11.627 4.467 1.00 93.88 102 ALA A O 1
ATOM 806 N N . ASP A 1 103 ? -9.230 12.869 3.817 1.00 92.00 103 ASP A N 1
ATOM 807 C CA . ASP A 1 103 ? -8.987 13.420 5.153 1.00 92.00 103 ASP A CA 1
ATOM 808 C C . ASP A 1 103 ? -10.046 14.459 5.548 1.00 92.00 103 ASP A C 1
ATOM 810 O O . ASP A 1 103 ? -10.535 14.429 6.680 1.00 92.00 103 ASP A O 1
ATOM 814 N N . ASP A 1 104 ? -10.431 15.313 4.596 1.00 92.31 104 ASP A N 1
ATOM 815 C CA . ASP A 1 104 ? -11.360 16.426 4.808 1.00 92.31 104 ASP A CA 1
ATOM 816 C C . ASP A 1 104 ? -12.838 15.994 4.825 1.00 92.31 104 ASP A C 1
ATOM 818 O O . ASP A 1 104 ? -13.621 16.515 5.624 1.00 92.31 104 ASP A O 1
ATOM 822 N N . TYR A 1 105 ? -13.235 15.047 3.965 1.00 90.19 105 TYR A N 1
ATOM 823 C CA . TYR A 1 105 ? -14.650 14.756 3.691 1.00 90.19 105 TYR A CA 1
ATOM 824 C C . TYR A 1 105 ? -15.174 13.436 4.262 1.00 90.19 105 TYR A C 1
ATOM 826 O O . TYR A 1 105 ? -16.381 13.320 4.470 1.00 90.19 105 TYR A O 1
ATOM 834 N N . VAL A 1 106 ? -14.319 12.454 4.573 1.00 91.50 106 VAL A N 1
ATOM 835 C CA . VAL A 1 106 ? -14.774 11.217 5.236 1.00 91.50 106 VAL A CA 1
ATOM 836 C C . VAL A 1 106 ? -15.180 11.573 6.660 1.00 91.50 106 VAL A C 1
ATOM 838 O O . VAL A 1 106 ? -14.317 11.790 7.510 1.00 91.50 106 VAL A O 1
ATOM 841 N N . VAL A 1 107 ? -16.483 11.672 6.932 1.00 86.81 107 VAL A N 1
ATOM 842 C CA . VAL A 1 107 ? -17.003 12.141 8.230 1.00 86.81 107 VAL A CA 1
ATOM 843 C C . VAL A 1 107 ? -16.860 11.070 9.308 1.00 86.81 107 VAL A C 1
ATOM 845 O O . VAL A 1 107 ? -16.464 11.372 10.439 1.00 86.81 107 VAL A O 1
ATOM 848 N N . GLU A 1 108 ? -17.168 9.821 8.963 1.00 91.12 108 GLU A N 1
ATOM 849 C CA . GLU A 1 108 ? -17.179 8.711 9.906 1.00 91.12 108 GLU A CA 1
ATOM 850 C C . GLU A 1 108 ? -15.765 8.364 10.382 1.00 91.12 108 GLU A C 1
ATOM 852 O O . GLU A 1 108 ? -14.847 8.087 9.604 1.00 91.12 108 GLU A O 1
ATOM 857 N N . SER A 1 109 ? -15.579 8.387 11.702 1.00 90.88 109 SER A N 1
ATOM 858 C CA . SER A 1 109 ? -14.272 8.177 12.319 1.00 90.88 109 SER A CA 1
ATOM 859 C C . SER A 1 109 ? -13.758 6.753 12.131 1.00 90.88 109 SER A C 1
ATOM 861 O O . SER A 1 109 ? -12.556 6.584 11.930 1.00 90.88 109 SER A O 1
ATOM 863 N N . GLU A 1 110 ? -14.641 5.755 12.177 1.00 92.88 110 GLU A N 1
ATOM 864 C CA . GLU A 1 110 ? -14.298 4.348 11.973 1.00 92.88 110 GLU A CA 1
ATOM 865 C C . GLU A 1 110 ? -13.807 4.106 10.545 1.00 92.88 110 GLU A C 1
ATOM 867 O O . GLU A 1 110 ? -12.672 3.662 10.383 1.00 92.88 110 GLU A O 1
ATOM 872 N N . THR A 1 111 ? -14.556 4.540 9.523 1.00 92.38 111 THR A N 1
ATOM 873 C CA . THR A 1 111 ? -14.117 4.470 8.118 1.00 92.38 111 THR A CA 1
ATOM 874 C C . THR A 1 111 ? -12.788 5.193 7.895 1.00 92.38 111 THR A C 1
ATOM 876 O O . THR A 1 111 ? -11.868 4.659 7.264 1.00 92.38 111 THR A O 1
ATOM 879 N N . ARG A 1 112 ? -12.613 6.392 8.468 1.00 92.19 112 ARG A N 1
ATOM 880 C CA . ARG A 1 112 ? -11.332 7.106 8.366 1.00 92.19 112 ARG A CA 1
ATOM 881 C C . ARG A 1 112 ? -10.195 6.307 9.001 1.00 92.19 112 ARG A C 1
ATOM 883 O O . ARG A 1 112 ? -9.097 6.266 8.445 1.00 92.19 112 ARG A O 1
ATOM 890 N N . ASN A 1 113 ? -10.427 5.696 10.163 1.00 94.31 113 ASN A N 1
ATOM 891 C CA . ASN A 1 113 ? -9.430 4.865 10.831 1.00 94.31 113 ASN A CA 1
ATOM 892 C C . ASN A 1 113 ? -9.137 3.595 10.029 1.00 94.31 113 ASN A C 1
ATOM 894 O O . ASN A 1 113 ? -7.964 3.283 9.890 1.00 94.31 113 ASN A O 1
ATOM 898 N N . LEU A 1 114 ? -10.141 2.928 9.453 1.00 93.38 114 LEU A N 1
ATOM 899 C CA . LEU A 1 114 ? -10.006 1.756 8.578 1.00 93.38 114 LEU A CA 1
ATOM 900 C C . LEU A 1 114 ? -9.047 2.019 7.417 1.00 93.38 114 LEU A C 1
ATOM 902 O O . LEU A 1 114 ? -7.998 1.380 7.311 1.00 93.38 114 LEU A O 1
ATOM 906 N N . ILE A 1 115 ? -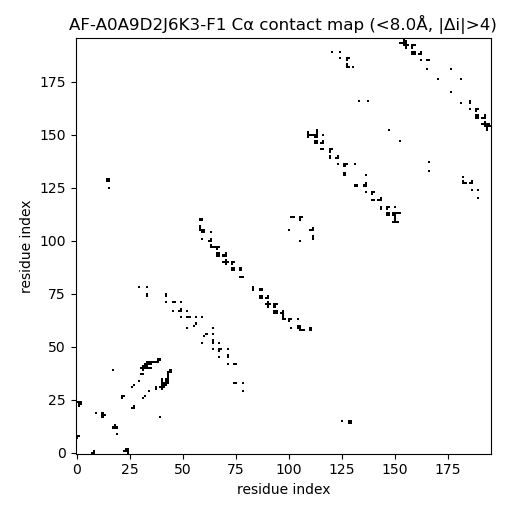9.349 3.026 6.596 1.00 93.00 115 ILE A N 1
ATOM 907 C CA . ILE A 1 115 ? -8.548 3.358 5.408 1.00 93.00 115 ILE A CA 1
ATOM 908 C C . ILE A 1 115 ? -7.122 3.755 5.820 1.00 93.00 115 ILE A C 1
ATOM 910 O O . ILE A 1 115 ? -6.126 3.355 5.209 1.00 93.00 115 ILE A O 1
ATOM 914 N N . LYS A 1 116 ? -6.998 4.529 6.904 1.00 93.94 116 LYS A N 1
ATOM 915 C CA . LYS A 1 116 ? -5.703 4.950 7.441 1.00 93.94 116 LYS A CA 1
ATOM 916 C C . LYS A 1 116 ? -4.922 3.795 8.074 1.00 93.94 116 LYS A C 1
ATOM 918 O O . LYS A 1 116 ? -3.694 3.850 8.060 1.00 93.94 116 LYS A O 1
ATOM 923 N N . THR A 1 117 ? -5.579 2.794 8.650 1.00 95.44 117 THR A N 1
ATOM 924 C CA . THR A 1 117 ? -4.942 1.583 9.185 1.00 95.44 117 THR A CA 1
ATOM 925 C C . THR A 1 117 ? -4.315 0.792 8.049 1.00 95.44 117 THR A C 1
ATOM 927 O O . THR A 1 117 ? -3.108 0.567 8.099 1.00 95.44 117 THR A O 1
ATOM 930 N N . GLY A 1 118 ? -5.079 0.493 6.990 1.00 93.19 118 GLY A N 1
ATOM 931 C CA . GLY A 1 118 ? -4.563 -0.201 5.803 1.00 93.19 118 GLY A CA 1
ATOM 932 C C . GLY A 1 118 ? -3.342 0.506 5.214 1.00 93.19 118 GLY A C 1
ATOM 933 O O . GLY A 1 118 ? -2.276 -0.087 5.083 1.00 93.19 118 GLY A O 1
ATOM 934 N N . ARG A 1 119 ? -3.428 1.828 5.006 1.00 93.94 119 ARG A N 1
ATOM 935 C CA . ARG A 1 119 ? -2.291 2.633 4.525 1.00 93.94 119 ARG A CA 1
ATOM 936 C C . ARG A 1 119 ? -1.043 2.516 5.405 1.00 93.94 119 ARG A C 1
ATOM 938 O O . ARG A 1 119 ? 0.069 2.513 4.882 1.00 93.94 119 ARG A O 1
ATOM 945 N N . SER A 1 120 ? -1.204 2.518 6.728 1.00 95.88 120 SER A N 1
ATOM 946 C CA . SER A 1 120 ? -0.060 2.425 7.639 1.00 95.88 120 SER A CA 1
ATOM 947 C C . SER A 1 120 ? 0.572 1.039 7.623 1.00 95.88 120 SER A C 1
ATOM 949 O O . SER A 1 120 ? 1.793 0.965 7.678 1.00 95.88 120 SER A O 1
ATOM 951 N N . ILE A 1 121 ? -0.221 -0.029 7.508 1.00 95.50 121 ILE A N 1
ATOM 952 C CA . ILE A 1 121 ? 0.288 -1.404 7.390 1.00 95.50 121 ILE A CA 1
ATOM 953 C C . ILE A 1 121 ? 1.131 -1.541 6.118 1.00 95.50 121 ILE A C 1
ATOM 955 O O . ILE A 1 121 ? 2.314 -1.857 6.215 1.00 95.50 121 ILE A O 1
ATOM 959 N N . GLU A 1 122 ? 0.578 -1.164 4.963 1.00 93.56 122 GLU A N 1
ATOM 960 C CA . GLU A 1 122 ? 1.283 -1.192 3.668 1.00 93.56 122 GLU A CA 1
ATOM 961 C C . GLU A 1 122 ? 2.566 -0.348 3.683 1.00 93.56 122 GLU A C 1
ATOM 963 O O . GLU A 1 122 ? 3.613 -0.724 3.160 1.00 93.56 122 GLU A O 1
ATOM 968 N N . ARG A 1 123 ? 2.524 0.823 4.328 1.00 95.75 123 ARG A N 1
ATOM 969 C CA . ARG A 1 123 ? 3.703 1.689 4.429 1.00 95.75 123 ARG A CA 1
ATOM 970 C C . ARG A 1 123 ? 4.788 1.103 5.328 1.00 95.75 123 ARG A C 1
ATOM 972 O O . ARG A 1 123 ? 5.963 1.287 5.026 1.00 95.75 123 ARG A O 1
ATOM 979 N N . ILE A 1 124 ? 4.415 0.464 6.435 1.00 96.50 124 ILE A N 1
ATOM 980 C CA . ILE A 1 124 ? 5.367 -0.209 7.326 1.00 96.50 124 ILE A CA 1
ATOM 981 C C . ILE A 1 124 ? 6.041 -1.362 6.577 1.00 96.50 124 ILE A C 1
ATOM 983 O O . ILE A 1 124 ? 7.265 -1.466 6.636 1.00 96.50 124 ILE A O 1
ATOM 987 N N . ASP A 1 125 ? 5.272 -2.168 5.842 1.00 94.62 125 ASP A N 1
ATOM 988 C CA . ASP A 1 125 ? 5.796 -3.238 4.987 1.00 94.62 125 ASP A CA 1
ATOM 989 C C . ASP A 1 125 ? 6.814 -2.687 3.971 1.00 94.62 125 ASP A C 1
ATOM 991 O O . ASP A 1 125 ? 7.974 -3.109 3.943 1.00 94.62 125 ASP A O 1
ATOM 995 N N . LEU A 1 126 ? 6.440 -1.629 3.243 1.00 93.75 126 LEU A N 1
ATOM 996 C CA . LEU A 1 126 ? 7.323 -0.974 2.278 1.00 93.75 126 LEU A CA 1
ATOM 997 C C . LEU A 1 126 ? 8.593 -0.402 2.932 1.00 93.75 126 LEU A C 1
ATOM 999 O O . LEU A 1 126 ? 9.684 -0.498 2.371 1.00 93.75 126 LEU A O 1
ATOM 1003 N N . TYR A 1 127 ? 8.477 0.197 4.120 1.00 94.94 127 TYR A N 1
ATOM 1004 C CA . TYR A 1 127 ? 9.623 0.726 4.862 1.00 94.94 127 TYR A CA 1
ATOM 1005 C C . TYR A 1 127 ? 10.605 -0.371 5.261 1.00 94.94 127 TYR A C 1
ATOM 1007 O O . TYR A 1 127 ? 11.813 -0.166 5.142 1.00 94.94 127 TYR A O 1
ATOM 1015 N N . LEU A 1 128 ? 10.109 -1.532 5.688 1.00 93.62 128 LEU A N 1
ATOM 1016 C CA . LEU A 1 128 ? 10.950 -2.681 6.016 1.00 93.62 128 LEU A CA 1
ATOM 1017 C C . LEU A 1 128 ? 11.661 -3.220 4.772 1.00 93.62 128 LEU A C 1
ATOM 1019 O O . LEU A 1 128 ? 12.875 -3.413 4.807 1.00 93.62 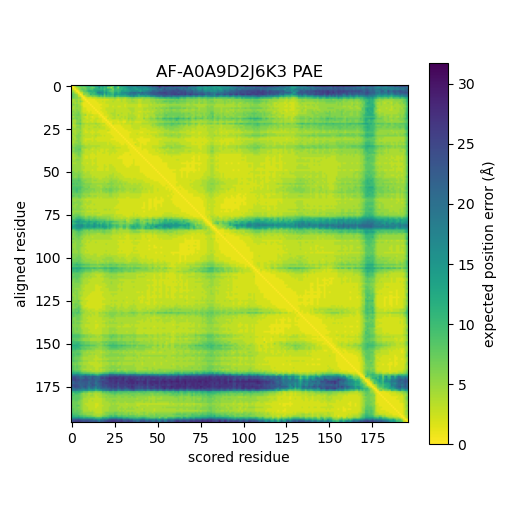128 LEU A O 1
ATOM 1023 N N . ARG A 1 129 ? 10.930 -3.388 3.664 1.00 91.94 129 ARG A N 1
ATOM 1024 C CA . ARG A 1 129 ? 11.454 -3.887 2.380 1.00 91.94 129 ARG A CA 1
ATOM 1025 C C . ARG A 1 129 ? 12.515 -2.979 1.763 1.00 91.94 129 ARG A C 1
ATOM 1027 O O . ARG A 1 129 ? 13.517 -3.454 1.238 1.00 91.94 129 ARG A O 1
ATOM 1034 N N . LEU A 1 130 ? 12.316 -1.665 1.839 1.00 90.94 130 LEU A N 1
ATOM 1035 C CA . LEU A 1 130 ? 13.247 -0.672 1.293 1.00 90.94 130 LEU A CA 1
ATOM 1036 C C . LEU A 1 130 ? 14.368 -0.284 2.268 1.00 90.94 130 LEU A C 1
ATOM 1038 O O . LEU A 1 130 ? 15.211 0.545 1.926 1.00 90.94 130 LEU A O 1
ATOM 1042 N N . GLY A 1 131 ? 14.388 -0.856 3.475 1.00 90.44 131 GLY A N 1
ATOM 1043 C CA . GLY A 1 131 ? 15.392 -0.542 4.488 1.00 90.44 131 GLY A CA 1
ATOM 1044 C C . GLY A 1 131 ? 15.334 0.905 4.981 1.00 90.44 131 GLY A C 1
ATOM 1045 O O . GLY A 1 131 ? 16.369 1.503 5.281 1.00 90.44 131 GLY A O 1
ATOM 1046 N N . ILE A 1 132 ? 14.133 1.482 5.044 1.00 92.19 132 ILE A N 1
ATOM 1047 C CA . ILE A 1 132 ? 13.901 2.824 5.580 1.00 92.19 132 ILE A CA 1
ATOM 1048 C C . ILE A 1 132 ? 14.225 2.843 7.082 1.00 92.19 132 ILE A C 1
ATOM 1050 O O . ILE A 1 132 ? 14.012 1.870 7.806 1.00 92.19 132 ILE A O 1
ATOM 1054 N N . GLY A 1 133 ? 14.757 3.970 7.555 1.00 88.50 133 GLY A N 1
ATOM 1055 C CA . GLY A 1 133 ? 15.263 4.120 8.916 1.00 88.50 133 GLY A CA 1
ATOM 1056 C C . GLY A 1 133 ? 14.241 3.837 10.027 1.00 88.50 133 GLY A C 1
ATOM 1057 O O . GLY A 1 133 ? 13.035 4.070 9.903 1.00 88.50 133 GLY A O 1
ATOM 1058 N N . LYS A 1 134 ? 14.759 3.397 11.186 1.00 89.12 134 LYS A N 1
ATOM 1059 C CA . LYS A 1 134 ? 13.975 3.096 12.403 1.00 89.12 134 LYS A CA 1
ATOM 1060 C C . LYS A 1 134 ? 13.089 4.268 12.842 1.00 89.12 134 LYS A C 1
ATOM 1062 O O . LYS A 1 134 ? 12.009 4.050 13.381 1.00 89.12 134 LYS A O 1
ATOM 1067 N N . ARG A 1 135 ? 13.515 5.513 12.608 1.00 92.06 135 ARG A N 1
ATOM 1068 C CA . ARG A 1 135 ? 12.772 6.727 12.984 1.00 92.06 135 ARG A CA 1
ATOM 1069 C C . ARG A 1 135 ? 11.453 6.848 12.220 1.00 92.06 135 ARG A C 1
ATOM 1071 O O . ARG A 1 135 ? 10.408 7.086 12.822 1.00 92.06 135 ARG A O 1
ATOM 1078 N N . GLU A 1 136 ? 11.500 6.698 10.904 1.00 94.19 136 GLU A N 1
ATOM 1079 C CA . GLU A 1 136 ? 10.338 6.745 10.019 1.00 94.19 136 GLU A CA 1
ATOM 1080 C C . GLU A 1 136 ? 9.401 5.568 10.303 1.00 94.19 136 GLU A C 1
ATOM 1082 O O . GLU A 1 136 ? 8.189 5.759 10.414 1.00 94.19 136 GLU A O 1
ATOM 1087 N N . LEU A 1 137 ? 9.972 4.378 10.515 1.00 94.12 137 LEU A N 1
ATOM 1088 C CA . LEU A 1 137 ? 9.240 3.169 10.890 1.00 94.12 137 LEU A CA 1
ATOM 1089 C C . LEU A 1 137 ? 8.497 3.329 12.226 1.00 94.12 137 LEU A C 1
ATOM 1091 O O . LEU A 1 137 ? 7.304 3.043 12.305 1.00 94.12 137 LEU A O 1
ATOM 1095 N N . LEU A 1 138 ? 9.161 3.864 13.256 1.00 94.00 138 LEU A N 1
ATOM 1096 C CA . LEU A 1 138 ? 8.545 4.187 14.549 1.00 94.00 138 LEU A CA 1
ATOM 1097 C C . LEU A 1 138 ? 7.414 5.207 14.406 1.00 94.00 138 LEU A C 1
ATOM 1099 O O . LEU A 1 138 ? 6.356 5.036 15.010 1.00 94.00 138 LEU A O 1
ATOM 1103 N N . SER A 1 139 ? 7.615 6.253 13.601 1.00 95.38 139 SER A N 1
ATOM 1104 C CA . SER A 1 139 ? 6.586 7.270 13.368 1.00 95.38 139 SER A CA 1
ATOM 1105 C C . SER A 1 139 ? 5.331 6.676 12.726 1.00 95.38 139 SER A C 1
ATOM 1107 O O . SER A 1 139 ? 4.211 7.015 13.119 1.00 95.38 139 SER A O 1
ATOM 1109 N N . GLU A 1 140 ? 5.493 5.782 11.751 1.00 96.69 140 GLU A N 1
ATOM 1110 C CA . GLU A 1 140 ? 4.355 5.134 11.102 1.00 96.69 140 GLU A CA 1
ATOM 1111 C C . GLU A 1 140 ? 3.694 4.078 12.001 1.00 96.69 140 GLU A C 1
ATOM 1113 O O . GLU A 1 140 ? 2.467 4.000 12.055 1.00 96.69 140 GLU A O 1
ATOM 1118 N N . TYR A 1 141 ? 4.471 3.348 12.803 1.00 96.06 141 TYR A N 1
ATOM 1119 C CA . TYR A 1 141 ? 3.930 2.441 13.815 1.00 96.06 141 TYR A CA 1
ATOM 1120 C C . TYR A 1 141 ? 3.102 3.177 14.881 1.00 96.06 141 TYR A C 1
ATOM 1122 O O . TYR A 1 141 ? 2.009 2.737 15.228 1.00 96.06 141 TYR A O 1
ATOM 1130 N N . GLN A 1 142 ? 3.559 4.331 15.378 1.00 96.00 142 GLN A N 1
ATOM 1131 C CA . GLN A 1 142 ? 2.794 5.140 16.340 1.00 96.00 142 GLN A CA 1
ATOM 1132 C C . GLN A 1 142 ? 1.449 5.594 15.762 1.00 96.00 142 GLN A C 1
ATOM 1134 O O . GLN A 1 142 ? 0.420 5.565 16.441 1.00 96.00 142 GLN A O 1
ATOM 1139 N N . LYS A 1 143 ? 1.446 5.978 14.482 1.00 95.56 143 LYS A N 1
ATOM 1140 C CA . LYS A 1 143 ? 0.233 6.308 13.733 1.00 95.56 143 LYS A CA 1
ATOM 1141 C C . LYS A 1 143 ? -0.732 5.126 13.660 1.00 95.56 143 LYS A C 1
ATOM 1143 O O . LYS A 1 143 ? -1.921 5.344 13.897 1.00 95.56 143 LYS A O 1
ATOM 1148 N N . LEU A 1 144 ? -0.232 3.925 13.353 1.00 96.31 144 LEU A N 1
ATOM 1149 C CA . LEU A 1 144 ? -1.001 2.677 13.324 1.00 96.31 144 LEU A CA 1
ATOM 1150 C C . LEU A 1 144 ? -1.563 2.326 14.709 1.00 96.31 144 LEU A C 1
ATOM 1152 O O . LEU A 1 144 ? -2.765 2.127 14.855 1.00 96.31 144 LEU A O 1
ATOM 1156 N N . SER A 1 145 ? -0.719 2.339 15.742 1.00 95.75 145 SER A N 1
ATOM 1157 C CA . SER A 1 145 ? -1.108 2.056 17.128 1.00 95.75 145 SER A CA 1
ATOM 1158 C C . SER A 1 145 ? -2.223 2.975 17.616 1.00 95.75 145 SER A C 1
ATOM 1160 O O . SER A 1 145 ? -3.152 2.519 18.274 1.00 95.75 145 SER A O 1
ATOM 1162 N N . GLY A 1 146 ? -2.193 4.252 17.231 1.00 94.81 146 GLY A N 1
ATOM 1163 C CA . GLY A 1 146 ? -3.250 5.188 17.591 1.00 94.81 146 GLY A CA 1
ATOM 1164 C C . GLY A 1 146 ? -4.609 4.885 16.953 1.00 94.81 146 GLY A C 1
ATOM 1165 O O . GLY A 1 146 ? -5.613 5.392 17.446 1.00 94.81 146 GLY A O 1
ATOM 1166 N N . ARG A 1 147 ? -4.688 4.117 15.858 1.00 94.50 147 ARG A N 1
ATOM 1167 C CA . ARG A 1 147 ? -5.924 3.945 15.062 1.00 94.50 147 ARG A CA 1
ATOM 1168 C C . ARG A 1 147 ? -6.438 2.509 14.962 1.00 94.50 147 ARG A C 1
ATOM 1170 O O . ARG A 1 147 ? -7.638 2.357 14.770 1.00 94.50 147 ARG A O 1
ATOM 1177 N N . ILE A 1 148 ? -5.582 1.495 15.114 1.00 95.12 148 ILE A N 1
ATOM 1178 C CA . ILE A 1 148 ? -5.921 0.091 14.824 1.00 95.12 148 ILE A CA 1
ATOM 1179 C C . ILE A 1 148 ? -7.136 -0.403 15.629 1.00 95.12 148 ILE A C 1
ATOM 1181 O O . ILE A 1 148 ? -8.094 -0.890 15.040 1.00 95.12 148 ILE A O 1
ATOM 1185 N N . ASP A 1 149 ? -7.200 -0.117 16.932 1.00 94.25 149 ASP A N 1
ATOM 1186 C CA . ASP A 1 149 ? -8.345 -0.480 17.789 1.00 94.25 149 ASP A CA 1
ATOM 1187 C C . ASP A 1 149 ? -9.650 0.259 17.450 1.00 94.25 149 ASP A C 1
ATOM 1189 O O . ASP A 1 149 ? -10.727 -0.137 17.884 1.00 94.25 149 ASP A O 1
ATOM 1193 N N . ARG A 1 150 ? -9.562 1.366 16.706 1.00 94.31 150 ARG A N 1
ATOM 1194 C CA . ARG A 1 150 ? -10.693 2.233 16.339 1.00 94.31 150 ARG A CA 1
ATOM 1195 C C . ARG A 1 150 ? -11.088 2.087 14.872 1.00 94.31 150 ARG A C 1
ATOM 1197 O O . ARG A 1 150 ? -11.817 2.934 14.359 1.00 94.31 150 ARG A O 1
ATOM 1204 N N . SER A 1 151 ? -10.526 1.092 14.192 1.00 91.69 151 SER A N 1
ATOM 1205 C CA . SER A 1 151 ? -10.667 0.903 12.749 1.00 91.69 151 SER A CA 1
ATOM 1206 C C . SER A 1 151 ? -11.668 -0.178 12.355 1.00 91.69 151 SER A C 1
ATOM 1208 O O . SER A 1 151 ? -11.869 -0.390 11.167 1.00 91.69 151 SER A O 1
ATOM 1210 N N . GLY A 1 152 ? -12.270 -0.864 13.330 1.00 89.75 152 GLY A N 1
ATOM 1211 C CA . GLY A 1 152 ? -13.266 -1.910 13.086 1.00 89.75 152 GLY A CA 1
ATOM 1212 C C . GLY A 1 152 ? -12.696 -3.233 12.562 1.00 89.75 152 GLY A C 1
ATOM 1213 O O . GLY A 1 152 ? -13.417 -4.226 12.537 1.00 89.75 152 GLY A O 1
ATOM 1214 N N . ILE A 1 153 ? -11.411 -3.284 12.182 1.00 91.00 153 ILE A N 1
ATOM 1215 C CA . ILE A 1 153 ? -10.7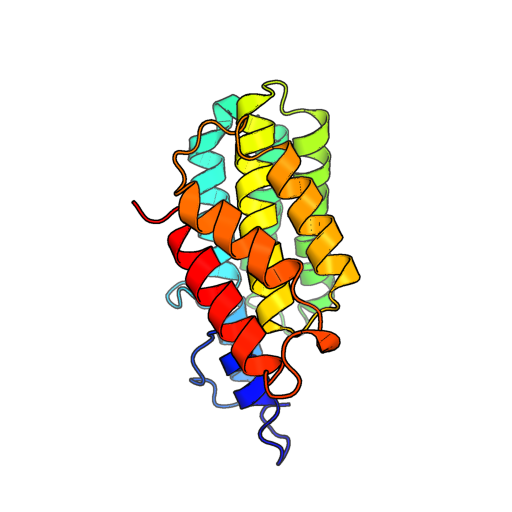78 -4.519 11.707 1.00 91.00 153 ILE A CA 1
ATOM 1216 C C . ILE A 1 153 ? -10.518 -5.488 12.857 1.00 91.00 153 ILE A C 1
ATOM 1218 O O . ILE A 1 153 ? -10.085 -5.085 13.942 1.00 91.00 153 ILE A O 1
ATOM 1222 N N . ASP A 1 154 ? -10.718 -6.774 12.584 1.00 91.94 154 ASP A N 1
ATOM 1223 C CA . ASP A 1 154 ? -10.132 -7.816 13.413 1.00 91.94 154 ASP A CA 1
ATOM 1224 C C . ASP A 1 154 ? -8.638 -7.925 13.089 1.00 91.94 154 ASP A C 1
ATOM 1226 O O . ASP A 1 154 ? -8.227 -7.804 11.934 1.00 91.94 154 ASP A O 1
ATOM 1230 N N . TYR A 1 155 ? -7.816 -8.080 14.120 1.00 94.00 155 TYR A N 1
ATOM 1231 C CA . TYR A 1 155 ? -6.371 -8.176 13.959 1.00 94.00 155 TYR A CA 1
ATOM 1232 C C . TYR A 1 155 ? -5.748 -8.996 15.083 1.00 94.00 155 TYR A C 1
ATOM 1234 O O . TYR A 1 155 ? -6.182 -8.976 16.244 1.00 94.00 155 TYR A O 1
ATOM 1242 N N . HIS A 1 156 ? -4.658 -9.687 14.768 1.00 94.56 156 HIS A N 1
ATOM 1243 C CA . HIS A 1 156 ? -3.995 -10.549 15.729 1.00 94.56 156 HIS A CA 1
ATOM 1244 C C . HIS A 1 156 ? -3.192 -9.723 16.748 1.00 94.56 156 HIS A C 1
ATOM 1246 O O . HIS A 1 156 ? -2.032 -9.356 16.538 1.00 94.56 156 HIS A O 1
ATOM 1252 N N . ARG A 1 157 ? -3.796 -9.447 17.911 1.00 92.50 157 ARG A N 1
ATOM 1253 C CA . ARG A 1 157 ? -3.199 -8.611 18.975 1.00 92.50 157 ARG A CA 1
ATOM 1254 C C . ARG A 1 157 ? -1.805 -9.063 19.410 1.00 92.50 157 ARG A C 1
ATOM 1256 O O . ARG A 1 157 ? -0.944 -8.231 19.682 1.00 92.50 157 ARG A O 1
ATOM 1263 N N . LEU A 1 158 ? -1.562 -10.374 19.465 1.00 93.56 158 LEU A N 1
ATOM 1264 C CA . LEU A 1 158 ? -0.241 -10.908 19.811 1.00 93.56 158 LEU A CA 1
ATOM 1265 C C . LEU A 1 158 ? 0.802 -10.602 18.727 1.00 93.56 158 LEU A C 1
ATOM 1267 O O . LEU A 1 158 ? 1.947 -10.315 19.071 1.00 93.56 158 LEU A O 1
ATOM 1271 N N . ALA A 1 159 ? 0.420 -10.625 17.444 1.00 94.00 159 ALA A N 1
ATOM 1272 C CA . ALA A 1 159 ? 1.314 -10.230 16.354 1.00 94.00 159 ALA A CA 1
ATOM 1273 C C . ALA A 1 159 ? 1.653 -8.739 16.468 1.00 94.00 159 ALA A C 1
ATOM 1275 O O . ALA A 1 159 ? 2.822 -8.369 16.414 1.00 94.00 159 ALA A O 1
ATOM 1276 N N . PHE A 1 160 ? 0.656 -7.902 16.765 1.00 94.44 160 PHE A N 1
ATOM 1277 C CA . PHE A 1 160 ? 0.856 -6.470 16.984 1.00 94.44 160 PHE A CA 1
ATOM 1278 C C . PHE A 1 160 ? 1.835 -6.169 18.135 1.00 94.44 160 PHE A C 1
ATOM 1280 O O . PHE A 1 160 ? 2.791 -5.410 17.966 1.00 94.44 160 PHE A O 1
ATOM 1287 N N . VAL A 1 161 ? 1.662 -6.820 19.293 1.00 93.25 161 VAL A N 1
ATOM 1288 C CA . VAL A 1 161 ? 2.579 -6.680 20.443 1.00 93.25 161 VAL A CA 1
ATOM 1289 C C . VAL A 1 161 ? 3.980 -7.194 20.109 1.00 93.25 161 VAL A C 1
ATOM 1291 O O . VAL A 1 161 ? 4.976 -6.561 20.462 1.00 93.25 161 VAL A O 1
ATOM 1294 N N . ARG A 1 162 ? 4.082 -8.324 19.402 1.00 93.50 162 ARG A N 1
ATOM 1295 C CA . ARG A 1 162 ? 5.369 -8.884 18.973 1.00 93.50 162 ARG A CA 1
ATOM 1296 C C . ARG A 1 162 ? 6.095 -7.954 18.004 1.00 93.50 162 ARG A C 1
ATOM 1298 O O . ARG A 1 162 ? 7.304 -7.784 18.135 1.00 93.50 162 ARG A O 1
ATOM 1305 N N . PHE A 1 163 ? 5.378 -7.331 17.072 1.00 94.12 163 PHE A N 1
ATOM 1306 C CA . PHE A 1 163 ? 5.942 -6.334 16.165 1.00 94.12 163 PHE A CA 1
ATOM 1307 C C . PHE A 1 163 ? 6.502 -5.138 16.942 1.00 94.12 163 PHE A C 1
ATOM 1309 O O . PHE A 1 163 ? 7.634 -4.722 16.702 1.00 94.12 163 PHE A O 1
ATOM 1316 N N . ALA A 1 164 ? 5.751 -4.634 17.927 1.00 93.00 164 ALA A N 1
ATOM 1317 C CA . ALA A 1 164 ? 6.188 -3.546 18.801 1.00 93.00 164 ALA A CA 1
ATOM 1318 C C . ALA A 1 164 ? 7.487 -3.882 19.547 1.00 93.00 164 ALA A C 1
ATOM 1320 O O . ALA A 1 164 ? 8.389 -3.050 19.623 1.00 93.00 164 ALA A O 1
ATOM 1321 N N . TYR A 1 165 ? 7.586 -5.111 20.063 1.00 91.12 165 TYR A N 1
ATOM 1322 C CA . TYR A 1 165 ? 8.786 -5.611 20.728 1.00 91.12 165 TYR A CA 1
ATOM 1323 C C . TYR A 1 165 ? 9.993 -5.629 19.778 1.00 91.12 165 TYR A C 1
ATOM 1325 O O . TYR A 1 165 ? 11.022 -5.041 20.095 1.00 91.12 165 TYR A O 1
ATOM 1333 N N . LEU A 1 166 ? 9.846 -6.213 18.581 1.00 91.00 166 LEU A N 1
ATOM 1334 C CA . LEU A 1 166 ? 10.916 -6.262 17.571 1.00 91.00 166 LEU A CA 1
ATOM 1335 C C . LEU A 1 166 ? 11.366 -4.867 17.124 1.00 91.00 166 LEU A C 1
ATOM 1337 O O . LEU A 1 166 ? 12.553 -4.635 16.915 1.00 91.00 166 LEU A O 1
ATOM 1341 N N . LEU A 1 167 ? 10.426 -3.929 17.004 1.00 89.38 167 LEU A N 1
ATOM 1342 C CA . LEU A 1 167 ? 10.716 -2.544 16.646 1.00 89.38 167 LEU A CA 1
ATOM 1343 C C . LEU A 1 167 ? 11.517 -1.819 17.738 1.00 89.38 167 LEU A C 1
ATOM 1345 O O . LEU A 1 167 ? 12.312 -0.927 17.437 1.00 89.38 167 LEU A O 1
ATOM 1349 N N . GLN A 1 168 ? 11.302 -2.176 19.004 1.00 84.94 168 GLN A N 1
ATOM 1350 C CA . GLN A 1 168 ? 12.005 -1.584 20.138 1.00 84.94 168 GLN A CA 1
ATOM 1351 C C . GLN A 1 168 ? 13.390 -2.185 20.358 1.00 84.94 168 GLN A C 1
ATOM 1353 O O . GLN A 1 168 ? 14.247 -1.444 20.831 1.00 84.94 168 GLN A O 1
ATOM 1358 N N . CYS A 1 169 ? 13.637 -3.435 19.947 1.00 78.12 169 CYS A N 1
ATOM 1359 C CA . CYS A 1 169 ? 14.955 -4.065 20.037 1.00 78.12 169 CYS A CA 1
ATOM 1360 C C . CYS A 1 169 ? 16.061 -3.120 19.531 1.00 78.12 169 CYS A C 1
ATOM 1362 O O . CYS A 1 169 ? 15.994 -2.556 18.428 1.00 78.12 169 CYS A O 1
ATOM 1364 N N . GLU A 1 170 ? 17.071 -2.908 20.367 1.00 61.19 170 GLU A N 1
ATOM 1365 C CA . GLU A 1 170 ? 18.283 -2.177 20.013 1.00 61.19 170 GLU A CA 1
ATOM 1366 C C . GLU A 1 1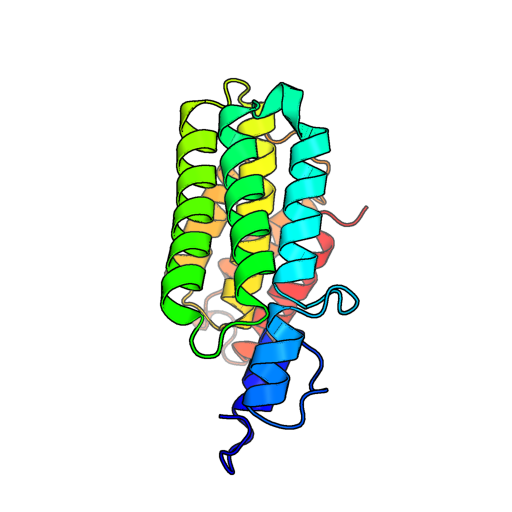70 ? 19.404 -3.172 19.702 1.00 61.19 170 GLU A C 1
ATOM 1368 O O . GLU A 1 170 ? 19.418 -4.294 20.209 1.00 61.19 170 GLU A O 1
ATOM 1373 N N . LYS A 1 171 ? 20.364 -2.766 18.857 1.00 54.72 171 LYS A N 1
ATOM 1374 C CA . LYS A 1 171 ? 21.542 -3.592 18.530 1.00 54.72 171 LYS A CA 1
ATOM 1375 C C . LYS A 1 171 ? 22.345 -3.990 19.782 1.00 54.72 171 LYS A C 1
ATOM 1377 O O . LYS A 1 171 ? 23.066 -4.981 19.733 1.00 54.72 171 LYS A O 1
ATOM 1382 N N . GLU A 1 172 ? 22.212 -3.248 20.884 1.00 49.09 172 GLU A N 1
ATOM 1383 C CA . GLU A 1 172 ? 22.930 -3.491 22.142 1.00 49.09 172 GLU A CA 1
ATOM 1384 C C . GLU A 1 172 ? 22.443 -4.736 22.904 1.00 49.09 172 GLU A C 1
ATOM 1386 O O . GLU A 1 172 ? 23.253 -5.378 23.570 1.00 49.09 172 GLU A O 1
ATOM 1391 N N . ASP A 1 173 ? 21.180 -5.151 22.741 1.00 50.91 173 ASP A N 1
ATOM 1392 C CA . ASP A 1 173 ? 20.647 -6.346 23.415 1.00 50.91 173 ASP A CA 1
ATOM 1393 C C . ASP A 1 173 ? 21.052 -7.656 22.712 1.00 50.91 173 ASP A C 1
ATOM 1395 O O . ASP A 1 173 ? 21.110 -8.717 23.338 1.00 50.91 173 ASP A O 1
ATOM 1399 N N . HIS A 1 174 ? 21.372 -7.593 21.411 1.00 51.41 174 HIS A N 1
ATOM 1400 C CA . HIS A 1 174 ? 21.731 -8.753 20.593 1.00 51.41 174 HIS A CA 1
ATOM 1401 C C . HIS A 1 174 ? 22.752 -8.393 19.492 1.00 51.41 174 HIS A C 1
ATOM 1403 O O . HIS A 1 174 ? 22.362 -8.203 18.333 1.00 51.41 174 HIS A O 1
ATOM 1409 N N . PRO A 1 175 ? 24.062 -8.366 19.810 1.00 51.84 175 PRO A N 1
ATOM 1410 C CA . PRO A 1 175 ? 25.131 -7.964 18.884 1.00 51.84 175 PRO A CA 1
ATOM 1411 C C . PRO A 1 175 ? 25.295 -8.878 17.656 1.00 51.84 175 PRO A C 1
ATOM 1413 O O . PRO A 1 175 ? 26.007 -8.520 16.722 1.00 51.84 175 PRO A O 1
ATOM 1416 N N . GLU A 1 176 ? 24.629 -10.037 17.638 1.00 51.84 176 GLU A N 1
ATOM 1417 C CA . GLU A 1 176 ? 24.623 -10.990 16.519 1.00 51.84 176 GLU A CA 1
ATOM 1418 C C . GLU A 1 176 ? 23.402 -10.857 15.589 1.00 51.84 176 GLU A C 1
ATOM 1420 O O . GLU A 1 176 ? 23.280 -11.608 14.622 1.00 51.84 176 GLU A O 1
ATOM 1425 N N . THR A 1 177 ? 22.474 -9.928 15.855 1.00 58.97 177 THR A N 1
ATOM 1426 C CA . THR A 1 177 ? 21.272 -9.791 15.017 1.00 58.97 177 THR A CA 1
ATOM 1427 C C . THR A 1 177 ? 21.599 -9.006 13.755 1.00 58.97 177 THR A C 1
ATOM 1429 O O . THR A 1 177 ? 21.704 -7.779 13.778 1.00 58.97 177 THR A O 1
ATOM 1432 N N . ASP A 1 178 ? 21.738 -9.730 12.648 1.00 75.94 178 ASP A N 1
ATOM 1433 C CA . ASP A 1 178 ? 21.749 -9.165 11.303 1.00 75.94 178 ASP A CA 1
ATOM 1434 C C . ASP A 1 178 ? 20.500 -8.283 11.101 1.00 75.94 178 ASP A C 1
ATOM 1436 O O . ASP A 1 178 ? 19.366 -8.701 11.350 1.00 75.94 178 ASP A O 1
ATOM 1440 N N . GLU A 1 179 ? 20.703 -7.030 10.695 1.00 79.50 179 GLU A N 1
ATOM 1441 C CA . GLU A 1 179 ? 19.630 -6.043 10.528 1.00 79.50 179 GLU A CA 1
ATOM 1442 C C . GLU A 1 179 ? 18.607 -6.507 9.480 1.00 79.50 179 GLU A C 1
ATOM 1444 O O . GLU A 1 179 ? 17.406 -6.276 9.631 1.00 79.50 179 GLU A O 1
ATOM 1449 N N . GLU A 1 180 ? 19.072 -7.246 8.473 1.00 82.25 180 GLU A N 1
ATOM 1450 C CA . GLU A 1 180 ? 18.229 -7.873 7.456 1.00 82.25 180 GLU A CA 1
ATOM 1451 C C . GLU A 1 180 ? 17.388 -9.026 8.018 1.00 82.25 180 GLU A C 1
ATOM 1453 O O . GLU A 1 180 ? 16.229 -9.201 7.640 1.00 82.25 180 GLU A O 1
ATOM 1458 N N . GLU A 1 181 ? 17.922 -9.801 8.962 1.00 86.31 181 GLU A N 1
ATOM 1459 C CA . GLU A 1 181 ? 17.168 -10.853 9.652 1.00 86.31 181 GLU A CA 1
ATOM 1460 C C . GLU A 1 181 ? 16.082 -10.255 10.558 1.00 86.31 181 GLU A C 1
ATOM 1462 O O . GLU A 1 181 ? 14.955 -10.758 10.593 1.00 86.31 181 GLU A O 1
ATOM 1467 N N . LEU A 1 182 ? 16.374 -9.149 11.253 1.00 87.88 182 LEU A N 1
ATOM 1468 C CA . LEU A 1 182 ? 15.369 -8.433 12.042 1.00 87.88 182 LEU A CA 1
ATOM 1469 C C . LEU A 1 182 ? 14.236 -7.911 11.148 1.00 87.88 182 LEU A C 1
ATOM 1471 O O . LEU A 1 182 ? 13.067 -8.136 11.464 1.00 87.88 182 LEU A O 1
ATOM 1475 N N . ARG A 1 183 ? 14.563 -7.281 10.011 1.00 89.38 183 ARG A N 1
ATOM 1476 C CA . ARG A 1 183 ? 13.565 -6.817 9.032 1.00 89.38 183 ARG A CA 1
ATOM 1477 C C . ARG A 1 183 ? 12.715 -7.969 8.506 1.00 89.38 183 ARG A C 1
ATOM 1479 O O . ARG A 1 183 ? 11.492 -7.865 8.536 1.00 89.38 183 ARG A O 1
ATOM 1486 N N . ARG A 1 184 ? 13.330 -9.094 8.119 1.00 89.00 184 ARG A N 1
ATOM 1487 C CA . ARG A 1 184 ? 12.609 -10.300 7.668 1.00 89.00 184 ARG A CA 1
ATOM 1488 C C . ARG A 1 184 ? 11.633 -10.823 8.722 1.00 89.00 184 ARG A C 1
ATOM 1490 O O . ARG A 1 184 ? 10.491 -11.140 8.399 1.00 89.00 184 ARG A O 1
ATOM 1497 N N . ARG A 1 185 ? 12.034 -10.853 9.996 1.00 91.12 185 ARG A N 1
ATOM 1498 C CA . ARG A 1 185 ? 11.132 -11.228 11.099 1.00 91.12 185 ARG A CA 1
ATOM 1499 C C . ARG A 1 185 ? 9.992 -10.235 11.280 1.00 91.12 185 ARG A C 1
ATOM 1501 O O . ARG A 1 185 ? 8.868 -10.657 11.522 1.00 91.12 185 ARG A O 1
ATOM 1508 N N . MET A 1 186 ? 10.268 -8.937 11.185 1.00 93.31 186 MET A N 1
ATOM 1509 C CA . MET A 1 186 ? 9.241 -7.901 11.302 1.00 93.31 186 MET A CA 1
ATOM 1510 C C . MET A 1 186 ? 8.207 -7.994 10.179 1.00 93.31 186 MET A C 1
ATOM 1512 O O . MET A 1 186 ? 7.020 -7.916 10.479 1.00 93.31 186 MET A O 1
ATOM 1516 N N . ILE A 1 187 ? 8.641 -8.227 8.934 1.00 92.56 187 ILE A N 1
ATOM 1517 C CA . ILE A 1 187 ? 7.751 -8.468 7.785 1.00 92.56 187 ILE A CA 1
ATOM 1518 C C . ILE A 1 187 ? 6.870 -9.692 8.058 1.00 92.56 187 ILE A C 1
ATOM 1520 O O . ILE A 1 187 ? 5.651 -9.576 8.041 1.00 92.56 187 ILE A O 1
ATOM 1524 N N . SER A 1 188 ? 7.466 -10.823 8.449 1.00 92.38 188 SER A N 1
ATOM 1525 C CA . SER A 1 188 ? 6.709 -12.048 8.746 1.00 92.38 188 SER A CA 1
ATOM 1526 C C . SER A 1 188 ? 5.674 -11.865 9.865 1.00 92.38 188 SER A C 1
ATOM 1528 O O . SER A 1 188 ? 4.593 -12.441 9.804 1.00 92.38 188 SER A O 1
ATOM 1530 N N . VAL A 1 189 ? 5.969 -11.063 10.895 1.00 93.94 189 VAL A N 1
ATOM 1531 C CA . VAL A 1 189 ? 4.975 -10.755 11.938 1.00 93.94 189 VAL A CA 1
ATOM 1532 C C . VAL A 1 189 ? 3.882 -9.823 11.410 1.00 93.94 189 VAL A C 1
ATOM 1534 O O . VAL A 1 189 ? 2.720 -10.003 11.772 1.00 93.94 189 VAL A O 1
ATOM 1537 N N . LEU A 1 190 ? 4.233 -8.842 10.575 1.00 92.88 190 LEU A N 1
ATOM 1538 C CA . LEU A 1 190 ? 3.281 -7.896 9.995 1.00 92.88 190 LEU A CA 1
ATOM 1539 C C . LEU A 1 190 ? 2.287 -8.580 9.047 1.00 92.88 190 LEU A C 1
ATOM 1541 O O . LEU A 1 190 ? 1.106 -8.258 9.108 1.00 92.88 190 LEU A O 1
ATOM 1545 N N . GLU A 1 191 ? 2.732 -9.546 8.241 1.00 91.19 191 GLU A N 1
ATOM 1546 C CA . GLU A 1 191 ? 1.867 -10.343 7.351 1.00 91.19 191 GLU A CA 1
ATOM 1547 C C . GLU A 1 191 ? 0.769 -11.066 8.156 1.00 91.19 191 GLU A C 1
ATOM 1549 O O . GLU A 1 191 ? -0.404 -11.011 7.813 1.00 91.19 191 GLU A O 1
ATOM 1554 N N . THR A 1 192 ? 1.102 -11.593 9.340 1.00 92.00 192 THR A N 1
ATOM 1555 C CA . THR A 1 192 ? 0.121 -12.245 10.233 1.00 92.00 192 THR A CA 1
ATOM 1556 C C . THR A 1 192 ? -0.800 -11.285 11.002 1.00 92.00 192 THR A C 1
ATOM 1558 O O . THR A 1 192 ? -1.539 -11.718 11.886 1.00 92.00 192 THR A O 1
ATOM 1561 N N . LEU A 1 193 ? -0.722 -9.970 10.761 1.00 89.81 193 LEU A N 1
ATOM 1562 C CA . LEU A 1 193 ? -1.473 -8.983 11.541 1.00 89.81 193 LEU A CA 1
ATOM 1563 C C . LEU A 1 193 ? -2.969 -9.001 11.217 1.00 89.81 193 LEU A C 1
ATOM 1565 O O . LEU A 1 193 ? -3.773 -8.897 12.143 1.00 89.81 193 LEU A O 1
ATOM 1569 N N . VAL A 1 194 ? -3.318 -9.091 9.932 1.00 80.19 194 VAL A N 1
ATOM 1570 C CA . VAL A 1 194 ? -4.704 -8.995 9.428 1.00 80.19 194 VAL A CA 1
ATOM 1571 C C . VAL A 1 194 ? -5.152 -10.289 8.732 1.00 80.19 194 VAL A C 1
ATOM 1573 O O . VAL A 1 194 ? -6.324 -10.429 8.399 1.00 80.19 194 VAL A O 1
ATOM 1576 N N . ASP A 1 195 ? -4.247 -11.259 8.570 1.00 63.72 195 ASP A N 1
ATOM 1577 C CA . ASP A 1 195 ? -4.589 -12.606 8.116 1.00 63.72 195 ASP A CA 1
ATOM 1578 C C . ASP A 1 195 ? -5.397 -13.342 9.202 1.00 63.72 195 ASP A C 1
ATOM 1580 O O . ASP A 1 195 ? -4.884 -13.645 10.286 1.00 63.72 195 ASP A O 1
ATOM 1584 N N . GLY A 1 196 ? -6.669 -13.612 8.894 1.00 44.53 196 GLY A N 1
ATOM 1585 C CA . GLY A 1 196 ? -7.602 -14.441 9.663 1.00 44.53 196 GLY A CA 1
ATOM 1586 C C . GLY A 1 196 ? -8.181 -15.559 8.809 1.00 44.53 196 GLY A C 1
ATOM 1587 O O . GLY A 1 196 ? -8.579 -15.270 7.658 1.00 44.53 196 GLY A O 1
#

Organism: NCBI:txid2838457

InterPro domains:
  IPR007296 Rv2567-like, DUF403 [PF04168] (25-130)

Solvent-accessible surface area (backbone atoms only — not comparable to full-atom values): 10758 Å² total; per-residue (Å²): 90,74,86,43,100,52,68,60,46,59,51,53,28,56,44,71,72,44,81,94,81,63,88,40,61,67,49,37,59,49,42,43,44,58,28,69,85,40,77,85,9,52,41,29,46,50,49,51,52,39,54,53,38,62,76,40,29,89,64,45,33,67,75,26,42,46,25,46,52,52,20,49,59,46,54,65,63,39,74,81,49,96,74,40,65,68,58,52,50,51,27,51,52,24,53,51,48,24,54,53,39,41,67,76,60,28,76,52,63,41,62,48,21,32,59,51,31,54,54,32,52,56,49,49,51,51,32,50,46,70,66,53,55,70,67,62,48,50,55,41,48,52,56,30,68,74,24,44,91,53,19,82,62,77,60,40,63,67,33,53,53,49,41,54,51,62,71,64,60,53,66,85,84,43,85,82,66,50,67,66,58,52,38,54,51,45,46,59,33,56,62,49,24,65,67,126

pLDDT: mean 88.7, std 10.76, range [44.53, 97.88]

Nearest PDB structures (foldseek):
  1dov-assembly1_A  TM=2.944E-01  e=7.190E+00  Mus musculus

Secondary structure (DSSP, 8-state):
-TTSSSTHHHHHHHHTT------SHHHHHHHHHH-TT-TTSHHHHHHHHHHHHHHTHHHH-HHHHHHHHHHHHHHHHHTT-S-THHHHHHHHHHHHHHHHHHHHH---HHHHHHHHHHHHHHHHHHHHHTT--HHHHHHHHHHHHTTGGGS-----HHHHHHHHHHHH--TTT-TT--HHHHHHHHHHHHHTTT--

Mean predicted aligned error: 5.76 Å